Protein AF-A0A7C2C6Z5-F1 (afdb_monomer)

Structure (mmCIF, N/CA/C/O backbone):
data_AF-A0A7C2C6Z5-F1
#
_entry.id   AF-A0A7C2C6Z5-F1
#
loop_
_atom_site.group_PDB
_atom_site.id
_atom_site.type_symbol
_atom_site.label_atom_id
_atom_site.label_alt_id
_atom_site.label_comp_id
_atom_site.label_asym_id
_atom_site.label_entity_id
_atom_site.label_seq_id
_atom_site.pdbx_PDB_ins_code
_atom_site.Cartn_x
_atom_site.Cartn_y
_atom_site.Cartn_z
_atom_site.occupancy
_atom_site.B_iso_or_equiv
_atom_site.auth_seq_id
_atom_site.auth_comp_id
_atom_site.auth_asym_id
_atom_site.auth_atom_id
_atom_site.pdbx_PDB_model_num
ATOM 1 N N . MET A 1 1 ? -9.844 -7.447 14.912 1.00 85.25 1 MET A N 1
ATOM 2 C CA . MET A 1 1 ? -9.918 -6.431 13.833 1.00 85.25 1 MET A CA 1
ATOM 3 C C . MET A 1 1 ? -9.896 -7.213 12.541 1.00 85.25 1 MET A C 1
ATOM 5 O O . MET A 1 1 ? -9.275 -8.266 12.555 1.00 85.25 1 MET A O 1
ATOM 9 N N . VAL A 1 2 ? -10.523 -6.754 11.455 1.00 90.69 2 VAL A N 1
ATOM 10 C CA . VAL A 1 2 ? -10.367 -7.430 10.153 1.00 90.69 2 VAL A CA 1
ATOM 11 C C . VAL A 1 2 ? -9.815 -6.449 9.132 1.00 90.69 2 VAL A C 1
ATOM 13 O O . VAL A 1 2 ? -10.500 -5.500 8.747 1.00 90.69 2 VAL A O 1
ATOM 16 N N . GLN A 1 3 ? -8.582 -6.670 8.689 1.00 93.75 3 GLN A N 1
ATOM 17 C CA . GLN A 1 3 ? -7.956 -5.910 7.621 1.00 93.75 3 GLN A CA 1
ATOM 18 C C . GLN A 1 3 ? -8.195 -6.597 6.273 1.00 93.75 3 GLN A C 1
ATOM 20 O O . GLN A 1 3 ? -7.773 -7.729 6.038 1.00 93.75 3 GLN A O 1
ATOM 25 N N . VAL A 1 4 ? -8.860 -5.878 5.373 1.00 95.44 4 VAL A N 1
ATOM 26 C CA . VAL A 1 4 ? -9.194 -6.328 4.022 1.00 95.44 4 VAL A CA 1
ATOM 27 C C . VAL A 1 4 ? -8.390 -5.514 3.015 1.00 95.44 4 VAL A C 1
ATOM 29 O O . VAL A 1 4 ? -8.458 -4.286 3.012 1.00 95.44 4 VAL A O 1
ATOM 32 N N . GLU A 1 5 ? -7.657 -6.181 2.129 1.00 96.19 5 GLU A N 1
ATOM 33 C CA . GLU A 1 5 ? -6.905 -5.540 1.050 1.00 96.19 5 GLU A CA 1
ATOM 34 C C . GLU A 1 5 ? -7.574 -5.758 -0.300 1.00 96.19 5 GLU A C 1
ATOM 36 O O . GLU A 1 5 ? -7.897 -6.885 -0.673 1.00 96.19 5 GLU A O 1
ATOM 41 N N . LEU A 1 6 ? -7.730 -4.680 -1.067 1.00 95.56 6 LEU A N 1
ATOM 42 C CA . LEU A 1 6 ? -8.067 -4.766 -2.482 1.00 95.56 6 LEU A CA 1
ATOM 43 C C . LEU A 1 6 ? -6.782 -4.730 -3.306 1.00 95.56 6 LEU A C 1
ATOM 45 O O . LEU A 1 6 ? -6.026 -3.756 -3.255 1.00 95.56 6 LEU A O 1
ATOM 49 N N . ILE A 1 7 ? -6.559 -5.776 -4.097 1.00 93.44 7 ILE A N 1
ATOM 50 C CA . ILE A 1 7 ? -5.399 -5.912 -4.982 1.00 93.44 7 ILE A CA 1
ATOM 51 C C . ILE A 1 7 ? -5.841 -6.113 -6.428 1.00 93.44 7 ILE A C 1
ATOM 53 O O . ILE A 1 7 ? -6.969 -6.524 -6.699 1.00 93.44 7 ILE A O 1
ATOM 57 N N . GLY A 1 8 ? -4.956 -5.803 -7.373 1.00 89.19 8 GLY A N 1
ATOM 58 C CA . GLY A 1 8 ? -5.216 -6.005 -8.798 1.00 89.19 8 GLY A CA 1
ATOM 59 C C . GLY A 1 8 ? -4.706 -4.876 -9.693 1.00 89.19 8 GLY A C 1
ATOM 60 O O . GLY A 1 8 ? -4.142 -3.889 -9.201 1.00 89.19 8 GLY A O 1
ATOM 61 N N . PRO A 1 9 ? -4.907 -4.993 -11.016 1.00 85.81 9 PRO A N 1
ATOM 62 C CA . PRO A 1 9 ? -4.380 -4.048 -11.991 1.00 85.81 9 PRO A CA 1
ATOM 63 C C . PRO A 1 9 ? -4.963 -2.639 -11.838 1.00 85.81 9 PRO A C 1
ATOM 65 O O . PRO A 1 9 ? -6.047 -2.404 -11.278 1.00 85.81 9 PRO A O 1
ATOM 68 N N . THR A 1 10 ? -4.235 -1.661 -12.372 1.00 81.88 10 THR A N 1
ATOM 69 C CA . THR A 1 10 ? -4.755 -0.304 -12.556 1.00 81.88 10 THR A CA 1
ATOM 70 C C . THR A 1 10 ? -5.971 -0.350 -13.482 1.00 81.88 10 THR A C 1
ATOM 72 O O . THR A 1 10 ? -5.957 -1.025 -14.503 1.00 81.88 10 THR A O 1
ATOM 75 N N . GLY A 1 11 ? -7.055 0.340 -13.118 1.00 80.25 11 GLY A N 1
ATOM 76 C CA . GLY A 1 11 ? -8.306 0.308 -13.892 1.00 80.25 11 GLY A CA 1
ATOM 77 C C . GLY A 1 11 ? -9.223 -0.892 -13.605 1.00 80.25 11 GLY A C 1
ATOM 78 O O . GLY A 1 11 ? -10.354 -0.911 -14.094 1.00 80.25 11 GLY A O 1
ATOM 79 N N . GLY A 1 12 ? -8.811 -1.834 -12.744 1.00 84.38 12 GLY A N 1
ATOM 80 C CA . GLY A 1 12 ? -9.641 -2.982 -12.344 1.00 84.38 12 GLY A CA 1
ATOM 81 C C . GLY A 1 12 ? -10.933 -2.599 -11.609 1.00 84.38 12 GLY A C 1
ATOM 82 O O . GLY A 1 12 ? -11.921 -3.318 -11.674 1.00 84.38 12 GLY A O 1
ATOM 83 N N . GLY A 1 13 ? -10.977 -1.413 -10.993 1.00 87.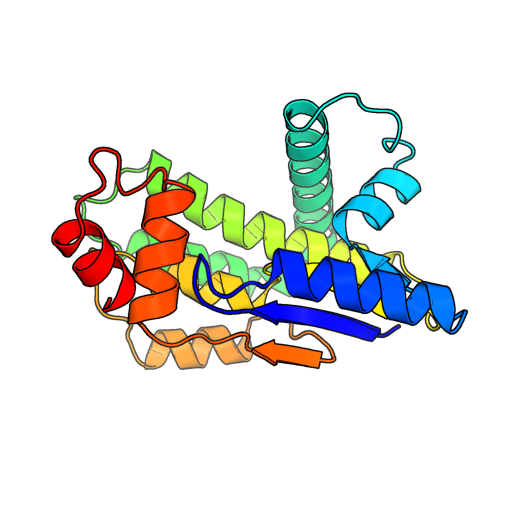62 13 GLY A N 1
ATOM 84 C CA . GLY A 1 13 ? -12.152 -0.916 -10.262 1.00 87.62 13 GLY A CA 1
ATOM 85 C C . GLY A 1 13 ? -12.047 -1.036 -8.741 1.00 87.62 13 GLY A C 1
ATOM 86 O O . GLY A 1 13 ? -13.053 -0.873 -8.061 1.00 87.62 13 GLY A O 1
ATOM 87 N N . LYS A 1 14 ? -10.840 -1.266 -8.204 1.00 91.81 14 LYS A N 1
ATOM 88 C CA . LYS A 1 14 ? -10.559 -1.392 -6.762 1.00 91.81 14 LYS A CA 1
ATOM 89 C C . LYS A 1 14 ? -11.161 -0.256 -5.935 1.00 91.81 14 LYS A C 1
ATOM 91 O O . LYS A 1 14 ? -12.002 -0.511 -5.085 1.00 91.81 14 LYS A O 1
ATOM 96 N N . SER A 1 15 ? -10.849 1.000 -6.259 1.00 89.88 15 SER A N 1
ATOM 97 C CA . SER A 1 15 ? -11.374 2.158 -5.520 1.00 89.88 15 SER A CA 1
ATOM 98 C C . SER A 1 15 ? -12.905 2.290 -5.620 1.00 89.88 15 SER A C 1
ATOM 100 O O . SER A 1 15 ? -13.557 2.744 -4.681 1.00 89.88 15 SER A O 1
ATOM 102 N N . THR A 1 16 ? -13.510 1.865 -6.738 1.00 91.38 16 THR A N 1
ATOM 103 C CA . THR A 1 16 ? -14.975 1.832 -6.893 1.00 91.38 16 THR A CA 1
ATOM 104 C C . THR A 1 16 ? -15.597 0.761 -6.005 1.00 91.38 16 THR A C 1
ATOM 106 O O . THR A 1 16 ? -16.553 1.055 -5.288 1.00 91.38 16 THR A O 1
ATOM 109 N N . LEU A 1 17 ? -15.035 -0.450 -6.015 1.00 93.50 17 LEU A N 1
ATOM 110 C CA . LEU A 1 17 ? -15.460 -1.541 -5.145 1.00 93.50 17 LEU A CA 1
ATOM 111 C C . LEU A 1 17 ? -15.281 -1.160 -3.672 1.00 93.50 17 LEU A C 1
ATOM 113 O O . LEU A 1 17 ? -16.169 -1.415 -2.866 1.00 93.50 17 LEU A O 1
ATOM 117 N N . ALA A 1 18 ? -14.185 -0.478 -3.331 1.00 94.25 18 ALA A N 1
ATOM 118 C CA . ALA A 1 18 ? -13.927 -0.031 -1.972 1.00 94.25 18 ALA A CA 1
ATOM 119 C C . ALA A 1 18 ? -15.043 0.857 -1.435 1.00 94.25 18 ALA A C 1
ATOM 121 O O . ALA A 1 18 ? -15.581 0.617 -0.353 1.00 94.25 18 ALA A O 1
ATOM 122 N N . ARG A 1 19 ? -15.439 1.849 -2.236 1.00 93.88 19 ARG A N 1
ATOM 123 C CA . ARG A 1 19 ? -16.549 2.738 -1.906 1.00 93.88 19 ARG A CA 1
ATOM 124 C C . ARG A 1 19 ? -17.856 1.962 -1.727 1.00 93.88 19 ARG A C 1
ATOM 126 O O . ARG A 1 19 ? -18.549 2.183 -0.741 1.00 93.88 19 ARG A O 1
ATOM 133 N N . GLN A 1 20 ? -18.163 1.030 -2.629 1.00 95.50 20 GLN A N 1
ATOM 134 C CA . GLN A 1 20 ? -19.383 0.216 -2.550 1.00 95.50 20 GLN A CA 1
ATOM 135 C C . GLN A 1 20 ? -19.416 -0.685 -1.309 1.00 95.50 20 GLN A C 1
ATOM 137 O O . GLN A 1 20 ? -20.460 -0.802 -0.671 1.00 95.50 20 GLN A O 1
ATOM 142 N N . ILE A 1 21 ? -18.283 -1.289 -0.933 1.00 95.50 21 ILE A N 1
ATOM 143 C CA . ILE A 1 21 ? -18.165 -2.085 0.297 1.00 95.50 21 ILE A CA 1
ATOM 144 C C . ILE A 1 21 ? -18.454 -1.204 1.516 1.00 95.50 21 ILE A C 1
ATOM 146 O O . ILE A 1 21 ? -19.289 -1.562 2.344 1.00 95.50 21 ILE A O 1
ATOM 150 N N . LEU A 1 22 ? -17.821 -0.031 1.609 1.00 95.50 22 LEU A N 1
ATOM 151 C CA . LEU A 1 22 ? -18.021 0.889 2.733 1.00 95.50 22 LEU A CA 1
ATOM 152 C C . LEU A 1 22 ? -19.466 1.409 2.809 1.00 95.50 22 LEU A C 1
ATOM 154 O O . LEU A 1 22 ? -20.038 1.477 3.898 1.00 95.50 22 LEU A O 1
ATOM 158 N N . GLU A 1 23 ? -20.085 1.724 1.668 1.00 95.81 23 GLU A N 1
ATOM 159 C CA . GLU A 1 23 ? -21.501 2.107 1.580 1.00 95.81 23 GLU A CA 1
ATOM 160 C C . GLU A 1 23 ? -22.426 0.977 2.061 1.00 95.81 23 GLU A C 1
ATOM 162 O O . GLU A 1 23 ? -23.326 1.215 2.871 1.00 95.81 23 GLU A O 1
ATOM 167 N N . ALA A 1 24 ? -22.175 -0.263 1.635 1.00 95.94 24 ALA A N 1
ATOM 168 C CA . ALA A 1 24 ? -22.948 -1.427 2.058 1.00 95.94 24 ALA A CA 1
ATOM 169 C C . ALA A 1 24 ? -22.780 -1.730 3.558 1.00 95.94 24 ALA A C 1
ATOM 171 O O . ALA A 1 24 ? -23.763 -2.036 4.239 1.00 95.94 24 ALA A O 1
ATOM 172 N N . CYS A 1 25 ? -21.562 -1.612 4.097 1.00 95.25 25 CYS A N 1
ATOM 173 C CA . CYS A 1 25 ? -21.302 -1.729 5.533 1.00 95.25 25 CYS A CA 1
ATOM 174 C C . CYS A 1 25 ? -22.071 -0.663 6.320 1.00 95.25 25 CYS A C 1
ATOM 176 O O . CYS A 1 25 ? -22.740 -0.990 7.300 1.00 95.25 25 CYS A O 1
ATOM 178 N N . ARG A 1 26 ? -22.062 0.592 5.848 1.00 94.88 26 ARG A N 1
ATOM 179 C CA . ARG A 1 26 ? -22.814 1.693 6.464 1.00 94.88 26 ARG A CA 1
ATOM 180 C C . ARG A 1 26 ? -24.317 1.416 6.484 1.00 94.88 26 ARG A C 1
ATOM 182 O O . ARG A 1 26 ? -24.947 1.609 7.521 1.00 94.88 26 ARG A O 1
ATOM 189 N N . ALA A 1 27 ? -24.875 0.921 5.378 1.00 96.19 27 ALA A N 1
ATOM 190 C CA . ALA A 1 27 ? -26.290 0.558 5.286 1.00 96.19 27 ALA A CA 1
ATOM 191 C C . ALA A 1 27 ? -26.677 -0.558 6.274 1.00 96.19 27 ALA A C 1
ATOM 193 O O . ALA A 1 27 ? -27.768 -0.535 6.839 1.00 96.19 27 ALA A O 1
ATOM 194 N N . ARG A 1 28 ? -25.765 -1.504 6.532 1.00 95.69 28 ARG A N 1
ATOM 195 C CA . ARG A 1 28 ? -25.962 -2.621 7.472 1.00 95.69 28 ARG A CA 1
ATOM 196 C C . ARG A 1 28 ? -25.483 -2.339 8.899 1.00 95.69 28 ARG A C 1
ATOM 198 O O . ARG A 1 28 ? -25.517 -3.243 9.725 1.00 95.69 28 ARG A O 1
ATOM 205 N N . ARG A 1 29 ? -25.044 -1.110 9.200 1.00 93.94 29 ARG A N 1
ATOM 206 C CA . ARG A 1 29 ? -24.457 -0.716 10.498 1.00 93.94 29 ARG A CA 1
ATOM 207 C C . ARG A 1 29 ? -23.268 -1.591 10.926 1.00 93.94 29 ARG A C 1
ATOM 209 O O . ARG A 1 29 ? -23.029 -1.771 12.115 1.00 93.94 29 ARG A O 1
ATOM 216 N N . ILE A 1 30 ? -22.510 -2.105 9.960 1.00 93.38 30 ILE A N 1
ATOM 217 C CA . ILE A 1 30 ? -21.251 -2.812 10.206 1.00 93.38 30 ILE A CA 1
ATOM 218 C C . ILE A 1 30 ? -20.147 -1.754 10.350 1.00 93.38 30 ILE A C 1
ATOM 220 O O . ILE A 1 30 ? -19.976 -0.953 9.423 1.00 93.38 30 ILE A O 1
ATOM 224 N N . PRO A 1 31 ? -19.395 -1.715 11.467 1.00 93.06 31 PRO A N 1
ATOM 225 C CA . PRO A 1 31 ? -18.278 -0.790 11.626 1.00 93.06 31 PRO A CA 1
ATOM 226 C C . PRO A 1 31 ? -17.204 -1.056 10.566 1.00 93.06 31 PRO A C 1
ATOM 228 O O . PRO A 1 31 ? -16.514 -2.075 10.599 1.00 93.06 31 PRO A O 1
ATOM 231 N N . ALA A 1 32 ? -17.051 -0.126 9.624 1.00 94.50 32 ALA A N 1
ATOM 232 C CA . ALA A 1 32 ? -16.039 -0.205 8.581 1.00 94.50 32 ALA A CA 1
ATOM 233 C C . ALA A 1 32 ? -15.447 1.172 8.266 1.00 94.50 32 ALA A C 1
ATOM 235 O O . ALA A 1 32 ? -16.147 2.185 8.327 1.00 94.50 32 ALA A O 1
ATOM 236 N N . ALA A 1 33 ? -14.163 1.210 7.912 1.00 94.12 33 ALA A N 1
ATOM 237 C CA . ALA A 1 33 ? -13.485 2.433 7.493 1.00 94.12 33 ALA A CA 1
ATOM 238 C C . ALA A 1 33 ? -12.402 2.154 6.444 1.00 94.12 33 ALA A C 1
ATOM 240 O O . ALA A 1 33 ? -11.756 1.107 6.465 1.00 94.12 33 ALA A O 1
ATOM 241 N N . ALA A 1 34 ? -12.163 3.123 5.559 1.00 94.69 34 ALA A N 1
ATOM 242 C CA . ALA A 1 34 ? -10.952 3.141 4.746 1.00 94.69 34 ALA A CA 1
ATOM 243 C C . ALA A 1 34 ? -9.733 3.424 5.638 1.00 94.69 34 ALA A C 1
ATOM 245 O O . ALA A 1 34 ? -9.790 4.311 6.496 1.00 94.69 34 ALA A O 1
ATOM 246 N N . ALA A 1 35 ? -8.627 2.712 5.422 1.00 93.69 35 ALA A N 1
ATOM 247 C CA . ALA A 1 35 ? -7.414 2.857 6.228 1.00 93.69 35 ALA A CA 1
ATOM 248 C C . ALA A 1 35 ? -6.883 4.299 6.247 1.00 93.69 35 ALA A C 1
ATOM 250 O O . ALA A 1 35 ? -6.615 4.842 7.316 1.00 93.69 35 ALA A O 1
ATOM 251 N N . ASP A 1 36 ? -6.809 4.948 5.086 1.00 92.00 36 ASP A N 1
ATOM 252 C CA . ASP A 1 36 ? -6.309 6.319 4.955 1.00 92.00 36 ASP A CA 1
ATOM 253 C C . ASP A 1 36 ? -7.131 7.318 5.785 1.00 92.00 36 ASP A C 1
ATOM 255 O O . ASP A 1 36 ? -6.589 8.127 6.543 1.00 92.00 36 ASP A O 1
ATOM 259 N N . GLU A 1 37 ? -8.459 7.243 5.688 1.00 91.31 37 GLU A N 1
ATOM 260 C CA . GLU A 1 37 ? -9.354 8.118 6.448 1.00 91.31 37 GLU A CA 1
ATOM 261 C C . GLU A 1 37 ? -9.282 7.838 7.948 1.00 91.31 37 GLU A C 1
ATOM 263 O O . GLU A 1 37 ? -9.262 8.770 8.755 1.00 91.31 37 GLU A O 1
ATOM 268 N N . LEU A 1 38 ? -9.204 6.560 8.322 1.00 92.25 38 LEU A N 1
ATOM 269 C CA . LEU A 1 38 ? -9.083 6.125 9.705 1.00 92.25 38 LEU A CA 1
ATOM 270 C C . LEU A 1 38 ? -7.792 6.642 10.349 1.00 92.25 38 LEU A C 1
ATOM 272 O O . LEU A 1 38 ? -7.830 7.166 11.466 1.00 92.25 38 LEU A O 1
ATOM 276 N N . LEU A 1 39 ? -6.661 6.523 9.650 1.00 92.56 39 LEU A N 1
ATOM 277 C CA . LEU A 1 39 ? -5.361 6.983 10.130 1.00 92.56 39 LEU A CA 1
ATOM 278 C C . LEU A 1 39 ? -5.312 8.507 10.250 1.00 92.56 39 LEU A C 1
ATOM 280 O O . LEU A 1 39 ? -4.890 9.013 11.292 1.00 92.56 39 LEU A O 1
ATOM 284 N N . LEU A 1 40 ? -5.812 9.240 9.249 1.00 92.38 40 LEU A N 1
ATOM 285 C CA . LEU A 1 40 ? -5.925 10.699 9.327 1.00 92.38 40 LEU A CA 1
ATOM 286 C C . LEU A 1 40 ? -6.824 11.130 10.489 1.00 92.38 40 LEU A C 1
ATOM 288 O O . LEU A 1 40 ? -6.472 12.051 11.222 1.00 92.38 40 LEU A O 1
ATOM 292 N N . ARG A 1 41 ? -7.952 10.445 10.712 1.00 91.25 41 ARG A N 1
ATOM 293 C CA . ARG A 1 41 ? -8.861 10.746 11.827 1.00 91.25 41 ARG A CA 1
ATOM 294 C C . ARG A 1 41 ? -8.212 10.501 13.179 1.00 91.25 41 ARG A C 1
ATOM 296 O O . ARG A 1 41 ? -8.309 11.353 14.058 1.00 91.25 41 ARG A O 1
ATOM 303 N N . LYS A 1 42 ? -7.514 9.376 13.345 1.00 89.81 42 LYS A N 1
ATOM 304 C CA . LYS A 1 42 ? -6.770 9.074 14.579 1.00 89.81 42 LYS A CA 1
ATOM 305 C C . LYS A 1 42 ? -5.628 10.055 14.830 1.00 89.81 42 LYS A C 1
ATOM 307 O O . LYS A 1 42 ? -5.335 10.341 15.983 1.00 89.81 42 LYS A O 1
ATOM 312 N N . ALA A 1 43 ? -5.014 10.585 13.775 1.00 89.94 43 ALA A N 1
ATOM 313 C CA . ALA A 1 43 ? -4.002 11.631 13.870 1.00 89.94 43 ALA A CA 1
ATOM 314 C C . ALA A 1 43 ? -4.587 13.048 14.032 1.00 89.94 43 ALA A C 1
ATOM 316 O O . ALA A 1 43 ? -3.820 13.999 14.096 1.00 89.94 43 ALA A O 1
ATOM 317 N N . GLN A 1 44 ? -5.918 13.204 14.085 1.00 91.88 44 GLN A N 1
ATOM 318 C CA . GLN A 1 44 ? -6.606 14.504 14.111 1.00 91.88 44 GLN A CA 1
ATOM 319 C C . GLN A 1 44 ? -6.296 15.392 12.885 1.00 91.88 44 GLN A C 1
ATOM 321 O O . GLN A 1 44 ? -6.334 16.616 12.958 1.00 91.88 44 GLN A O 1
ATOM 326 N N . LEU A 1 45 ? -6.029 14.772 11.731 1.00 91.31 45 LEU A N 1
ATOM 327 C CA . LEU A 1 45 ? -5.667 15.423 10.462 1.00 91.31 45 LEU A CA 1
ATOM 328 C C . LEU A 1 45 ? -6.771 15.346 9.394 1.00 91.31 45 LEU A C 1
ATOM 330 O O . LEU A 1 45 ? -6.550 15.697 8.236 1.00 91.31 45 LEU A O 1
ATOM 334 N N . SER A 1 46 ? -7.982 14.901 9.745 1.00 87.75 46 SER A N 1
ATOM 335 C CA . SER A 1 46 ? -9.105 14.806 8.794 1.00 87.75 46 SER A CA 1
ATOM 336 C C . SER A 1 46 ? -9.550 16.151 8.205 1.00 87.75 46 SER A C 1
ATOM 338 O O . SER A 1 46 ? -10.223 16.156 7.176 1.00 87.75 46 SER A O 1
ATOM 340 N N . TRP A 1 47 ? -9.183 17.267 8.841 1.00 88.81 47 TRP A N 1
ATOM 341 C CA . TRP A 1 47 ? -9.520 18.629 8.419 1.00 88.81 47 TRP A CA 1
ATOM 342 C C . TRP A 1 47 ? -8.679 19.136 7.239 1.00 88.81 47 TRP A C 1
ATOM 344 O O . TRP A 1 47 ? -9.024 20.159 6.653 1.00 88.81 47 TRP A O 1
ATOM 354 N N . LEU A 1 48 ? -7.589 18.445 6.880 1.00 87.88 48 LEU A N 1
ATOM 355 C CA . LEU A 1 48 ? -6.688 18.895 5.820 1.0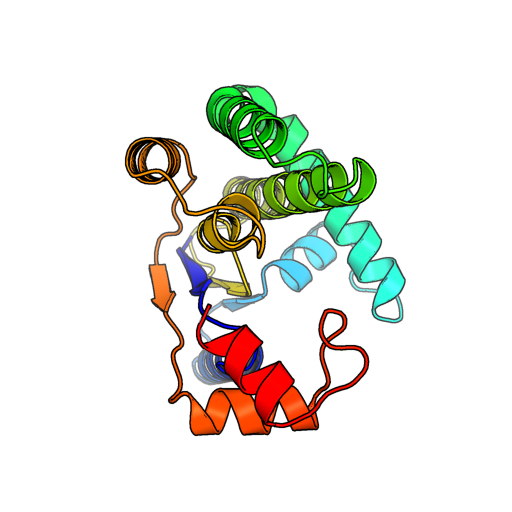0 87.88 48 LEU A CA 1
ATOM 356 C C . LEU A 1 48 ? -7.425 19.017 4.469 1.00 87.88 48 LEU A C 1
ATOM 358 O O . LEU A 1 48 ? -8.000 18.024 3.993 1.00 87.88 48 LEU A O 1
ATOM 362 N N . PRO A 1 49 ? -7.391 20.205 3.831 1.00 84.12 49 PRO A N 1
ATOM 363 C CA . PRO A 1 49 ? -8.090 20.448 2.578 1.00 84.12 49 PRO A CA 1
ATOM 364 C C . PRO A 1 49 ? -7.308 19.886 1.386 1.00 84.12 49 PRO A C 1
ATOM 366 O O . PRO A 1 49 ? -6.104 20.086 1.252 1.00 84.12 49 PRO A O 1
ATOM 369 N N . GLY A 1 50 ? -8.012 19.223 0.471 1.00 86.31 50 GLY A N 1
ATOM 370 C CA . GLY A 1 50 ? -7.435 18.742 -0.783 1.00 86.31 50 GLY A CA 1
ATOM 371 C C . GLY A 1 50 ? -6.587 17.471 -0.662 1.00 86.31 50 GLY A C 1
ATOM 372 O O . GLY A 1 50 ? -6.340 16.929 0.414 1.00 86.31 50 GLY A O 1
ATOM 373 N N . TRP A 1 51 ? -6.168 16.951 -1.815 1.00 84.62 51 TRP A N 1
ATOM 374 C CA . TRP A 1 51 ? -5.531 15.634 -1.914 1.00 84.62 51 TRP A CA 1
ATOM 375 C C . TRP A 1 51 ? -4.039 15.647 -1.537 1.00 84.62 51 TRP A C 1
ATOM 377 O O . TRP A 1 51 ? -3.536 14.683 -0.958 1.00 84.62 51 TRP A O 1
ATOM 387 N N . PHE A 1 52 ? -3.329 16.739 -1.840 1.00 88.75 52 PHE A N 1
ATOM 388 C CA . PHE A 1 52 ? -1.879 16.844 -1.665 1.00 88.75 52 PHE A CA 1
ATOM 389 C C . PHE A 1 52 ? -1.428 16.794 -0.192 1.00 88.75 52 PHE A C 1
ATOM 391 O O . PHE A 1 52 ? -0.653 15.895 0.145 1.00 88.75 52 PHE A O 1
ATOM 398 N N . PRO A 1 53 ? -1.927 17.653 0.725 1.00 89.25 53 PRO A N 1
ATOM 399 C CA . PRO A 1 53 ? -1.503 17.601 2.126 1.00 89.25 53 PRO A CA 1
ATOM 400 C C . PRO A 1 53 ? -1.912 16.290 2.802 1.00 89.25 53 PRO A C 1
ATOM 402 O O . PRO A 1 53 ? -1.128 15.729 3.559 1.00 89.25 53 PRO A O 1
ATOM 405 N N . ARG A 1 54 ? -3.085 15.735 2.464 1.00 91.19 54 ARG A N 1
ATOM 406 C CA . ARG A 1 54 ? -3.521 14.420 2.963 1.00 91.19 54 ARG A CA 1
ATOM 407 C C . ARG A 1 54 ? -2.549 13.313 2.558 1.00 91.19 54 ARG A C 1
ATOM 409 O O . ARG A 1 54 ? -2.218 12.469 3.383 1.00 91.19 54 ARG A O 1
ATOM 416 N N . THR A 1 55 ? -2.059 13.345 1.318 1.00 89.75 55 THR A N 1
ATOM 417 C CA . THR A 1 55 ? -1.078 12.371 0.817 1.00 89.75 55 THR A CA 1
ATOM 418 C C . THR A 1 55 ? 0.233 12.457 1.594 1.00 89.75 55 THR A C 1
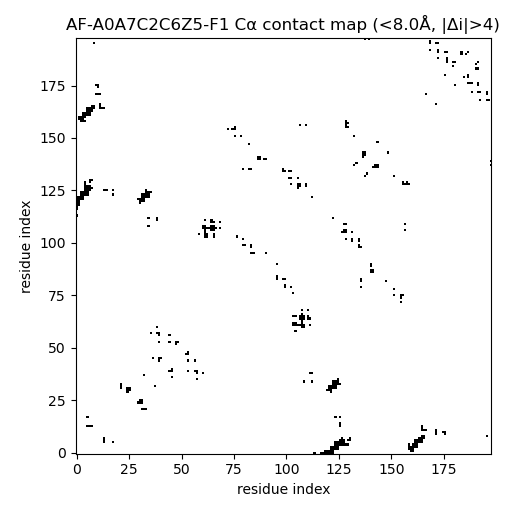ATOM 420 O O . THR A 1 55 ? 0.706 11.434 2.080 1.00 89.75 55 THR A O 1
ATOM 423 N N . ILE A 1 56 ? 0.774 13.666 1.778 1.00 91.88 56 ILE A N 1
ATOM 424 C CA . ILE A 1 56 ? 2.016 13.879 2.539 1.00 91.88 56 ILE A CA 1
ATOM 425 C C . ILE A 1 56 ? 1.853 13.426 3.991 1.00 91.88 56 ILE A C 1
ATOM 427 O O . ILE A 1 56 ? 2.718 12.733 4.522 1.00 91.88 56 ILE A O 1
ATOM 431 N N . SER A 1 57 ? 0.740 13.776 4.638 1.00 93.19 57 SER A N 1
ATOM 432 C CA . SER A 1 57 ? 0.469 13.350 6.012 1.00 93.19 57 SER A CA 1
ATOM 433 C C . SER A 1 57 ? 0.384 11.833 6.134 1.00 93.19 57 SER A C 1
ATOM 435 O O . SER A 1 57 ? 0.946 11.270 7.069 1.00 93.19 57 SER A O 1
ATOM 437 N N . LEU A 1 58 ? -0.268 11.158 5.186 1.00 92.62 58 LEU A N 1
ATOM 438 C CA . LEU A 1 58 ? -0.311 9.697 5.152 1.00 92.62 58 LEU A CA 1
ATOM 439 C C . LEU A 1 58 ? 1.072 9.086 4.944 1.00 92.62 58 LEU A C 1
ATOM 441 O O . LEU A 1 58 ? 1.386 8.092 5.588 1.00 92.62 58 LEU A O 1
ATOM 445 N N . ASP A 1 59 ? 1.908 9.675 4.090 1.00 93.50 59 ASP A N 1
ATOM 446 C CA . ASP A 1 59 ? 3.279 9.201 3.894 1.00 93.50 59 ASP A CA 1
ATOM 447 C C . ASP A 1 59 ? 4.113 9.344 5.167 1.00 93.50 59 ASP A C 1
ATOM 449 O O . ASP A 1 59 ? 4.836 8.419 5.532 1.00 93.50 59 ASP A O 1
ATOM 453 N N . LEU A 1 60 ? 3.985 10.476 5.865 1.00 95.12 60 LEU A N 1
ATOM 454 C CA . LEU A 1 60 ? 4.672 10.712 7.130 1.00 95.12 60 LEU A CA 1
ATOM 455 C C . LEU A 1 60 ? 4.192 9.736 8.208 1.00 95.12 60 LEU A C 1
ATOM 457 O O . LEU A 1 60 ? 5.010 9.125 8.890 1.00 95.12 60 LEU A O 1
ATOM 461 N N . LEU A 1 61 ? 2.876 9.544 8.339 1.00 94.56 61 LEU A N 1
ATOM 462 C CA . LEU A 1 61 ? 2.306 8.560 9.258 1.00 94.56 61 LEU A CA 1
ATOM 463 C C . LEU A 1 61 ? 2.822 7.157 8.929 1.00 94.56 61 LEU A C 1
ATOM 465 O O . LEU A 1 61 ? 3.314 6.465 9.816 1.00 94.56 61 LEU A O 1
ATOM 469 N N . ALA A 1 62 ? 2.777 6.755 7.661 1.00 94.56 62 ALA A N 1
ATOM 470 C CA . ALA A 1 62 ? 3.279 5.461 7.231 1.00 94.56 62 ALA A CA 1
ATOM 471 C C . ALA A 1 62 ? 4.775 5.298 7.538 1.00 94.56 62 ALA A C 1
ATOM 473 O O . ALA A 1 62 ? 5.190 4.256 8.037 1.00 94.56 62 ALA A O 1
ATOM 474 N N . PHE A 1 63 ? 5.582 6.337 7.327 1.00 95.06 63 PHE A N 1
ATOM 475 C CA . PHE A 1 63 ? 6.993 6.323 7.695 1.00 95.06 63 PHE A CA 1
ATOM 476 C C . PHE A 1 63 ? 7.194 6.131 9.207 1.00 95.06 63 PHE A C 1
ATOM 478 O O . PHE A 1 63 ? 7.988 5.286 9.614 1.00 95.06 63 PHE A O 1
ATOM 485 N N . LEU A 1 64 ? 6.420 6.823 10.050 1.00 93.94 64 LEU A N 1
ATOM 486 C CA . LEU A 1 64 ? 6.441 6.609 11.503 1.00 93.94 64 LEU A CA 1
ATOM 487 C C . LEU A 1 64 ? 6.013 5.182 11.884 1.00 93.94 64 LEU A C 1
ATOM 489 O O . LEU A 1 64 ? 6.612 4.581 12.774 1.00 93.94 64 LEU A O 1
ATOM 493 N N . GLY A 1 65 ? 5.012 4.623 11.198 1.00 93.62 65 GLY A N 1
ATOM 494 C CA . GLY A 1 65 ? 4.594 3.226 11.351 1.00 93.62 65 GLY A CA 1
ATOM 495 C C . GLY A 1 65 ? 5.707 2.237 11.009 1.00 93.62 65 GLY A C 1
ATOM 496 O O . GLY A 1 65 ? 5.969 1.306 11.769 1.00 93.62 65 GLY A O 1
ATOM 497 N N . CYS A 1 66 ? 6.408 2.484 9.903 1.00 93.56 66 CYS A N 1
ATOM 498 C CA . CYS A 1 66 ? 7.578 1.720 9.486 1.00 93.56 66 CYS A CA 1
ATOM 499 C C . CYS A 1 66 ? 8.687 1.764 10.545 1.00 93.56 66 CYS A C 1
ATOM 501 O O . CYS A 1 66 ? 9.185 0.707 10.930 1.00 93.56 66 CYS A O 1
ATOM 503 N N . LEU A 1 67 ? 9.030 2.953 11.057 1.00 94.00 67 LEU A N 1
ATOM 504 C CA . LEU A 1 67 ? 10.045 3.117 12.103 1.00 94.00 67 LEU A CA 1
ATOM 505 C C . LEU A 1 67 ? 9.657 2.391 13.396 1.00 94.00 67 LEU A C 1
ATOM 507 O O . LEU A 1 67 ? 10.468 1.661 13.965 1.00 94.00 67 LEU A O 1
ATOM 511 N N . ALA A 1 68 ? 8.405 2.536 13.835 1.00 93.06 68 ALA A N 1
ATOM 512 C CA . ALA A 1 68 ? 7.900 1.869 15.033 1.00 93.06 68 ALA A CA 1
ATOM 513 C C . ALA A 1 68 ? 7.947 0.336 14.913 1.00 93.06 68 ALA A C 1
ATOM 515 O O . ALA A 1 68 ? 8.204 -0.361 15.893 1.00 93.06 68 ALA A O 1
ATOM 516 N N . ALA A 1 69 ? 7.738 -0.194 13.706 1.00 94.25 69 ALA A N 1
ATOM 517 C CA . ALA A 1 69 ? 7.775 -1.621 13.409 1.00 94.25 69 ALA A CA 1
ATOM 518 C C . ALA A 1 69 ? 9.086 -2.079 12.742 1.00 94.25 69 ALA A C 1
ATOM 520 O O . ALA A 1 69 ? 9.127 -3.174 12.172 1.00 94.25 69 ALA A O 1
ATOM 521 N N . TRP A 1 70 ? 10.157 -1.276 12.809 1.00 93.69 70 TRP A N 1
ATOM 522 C CA . TRP A 1 70 ? 11.376 -1.507 12.028 1.00 93.69 70 TRP A CA 1
ATOM 523 C C . TRP A 1 70 ? 12.000 -2.868 12.310 1.00 93.69 70 TRP A C 1
ATOM 525 O O . TRP A 1 70 ? 12.250 -3.645 11.396 1.00 93.69 70 TRP A O 1
ATOM 535 N N . ARG A 1 71 ? 12.186 -3.198 13.594 1.00 92.94 71 ARG A N 1
ATOM 536 C CA . ARG A 1 71 ? 12.807 -4.466 14.010 1.00 92.94 71 ARG A CA 1
ATOM 537 C C . ARG A 1 71 ? 12.035 -5.700 13.548 1.00 92.94 71 ARG A C 1
ATOM 539 O O . ARG A 1 71 ? 12.644 -6.740 13.346 1.00 92.94 71 ARG A O 1
ATOM 546 N N . ARG A 1 72 ? 10.714 -5.587 13.387 1.00 93.62 72 ARG A N 1
ATOM 547 C CA . ARG A 1 72 ? 9.844 -6.695 12.977 1.00 93.62 72 ARG A CA 1
ATOM 548 C C . ARG A 1 72 ? 9.859 -6.924 11.468 1.00 93.62 72 ARG A C 1
ATOM 550 O O . ARG A 1 72 ? 9.723 -8.060 11.037 1.00 93.62 72 ARG A O 1
ATOM 557 N N . ASN A 1 73 ? 10.027 -5.860 10.685 1.00 96.06 73 ASN A N 1
ATOM 558 C CA . ASN A 1 73 ? 9.972 -5.912 9.222 1.00 96.06 73 ASN A CA 1
ATOM 559 C C . ASN A 1 73 ? 11.343 -5.680 8.561 1.00 96.06 73 ASN A C 1
ATOM 561 O O . ASN A 1 73 ? 11.422 -5.551 7.342 1.00 96.06 73 ASN A O 1
ATOM 565 N N . SER A 1 74 ? 12.432 -5.641 9.334 1.00 95.44 74 SER A N 1
ATOM 566 C CA . SER A 1 74 ? 13.783 -5.342 8.839 1.00 95.44 74 SER A CA 1
ATOM 567 C C . SER A 1 74 ? 14.225 -6.291 7.725 1.00 95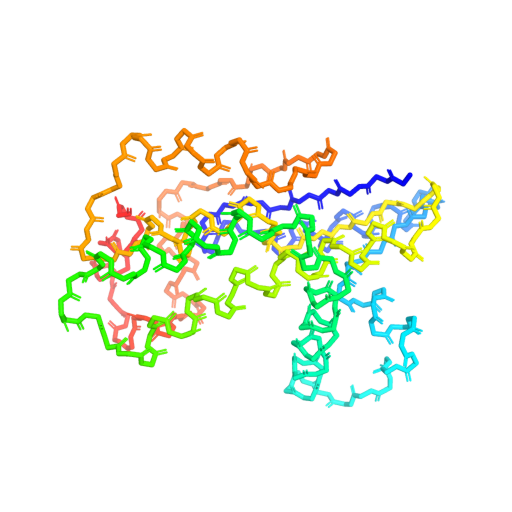.44 74 SER A C 1
ATOM 569 O O . SER A 1 74 ? 14.794 -5.843 6.733 1.00 95.44 74 SER A O 1
ATOM 571 N N . SER A 1 75 ? 13.904 -7.583 7.837 1.00 97.19 75 SER A N 1
ATOM 572 C CA . SER A 1 75 ? 14.190 -8.573 6.795 1.00 97.19 75 SER A CA 1
ATOM 573 C C . SER A 1 75 ? 13.472 -8.263 5.480 1.00 97.19 75 SER A C 1
ATOM 575 O O . SER A 1 75 ? 14.067 -8.422 4.418 1.00 97.19 75 SER A O 1
ATOM 577 N N . LEU A 1 76 ? 12.222 -7.786 5.533 1.00 96.62 76 LEU A N 1
ATOM 578 C CA . LEU A 1 76 ? 11.471 -7.367 4.346 1.00 96.62 76 LEU A CA 1
ATOM 579 C C . LEU A 1 76 ? 12.082 -6.113 3.716 1.00 96.62 76 LEU A C 1
ATOM 581 O O . LEU A 1 76 ? 12.186 -6.033 2.496 1.00 96.62 76 LEU A O 1
ATOM 585 N N . TYR A 1 77 ? 12.497 -5.145 4.533 1.00 95.44 77 TYR A N 1
ATOM 586 C CA . TYR A 1 77 ? 13.118 -3.912 4.051 1.00 95.44 77 TYR A CA 1
ATOM 587 C C . TYR A 1 77 ? 14.464 -4.175 3.381 1.00 95.44 77 TYR A C 1
ATOM 589 O O . TYR A 1 77 ? 14.682 -3.718 2.263 1.00 95.44 77 TYR A O 1
ATOM 597 N N . TYR A 1 78 ? 15.313 -4.994 4.001 1.00 96.06 78 TYR A N 1
ATOM 598 C CA . TYR A 1 78 ? 16.576 -5.423 3.405 1.00 96.06 78 TYR A CA 1
ATOM 599 C C . TYR A 1 78 ? 16.357 -6.220 2.112 1.00 96.06 78 TYR A C 1
ATOM 601 O O . TYR A 1 78 ? 17.046 -6.014 1.116 1.00 96.06 78 TYR A O 1
ATOM 609 N N . PHE A 1 79 ? 15.356 -7.105 2.095 1.00 95.75 79 PHE A N 1
ATOM 610 C CA . PHE A 1 79 ? 14.973 -7.822 0.883 1.00 95.75 79 PHE A CA 1
ATOM 611 C C . PHE A 1 79 ? 14.539 -6.864 -0.237 1.00 95.75 79 PHE A C 1
ATOM 613 O O . PHE A 1 79 ? 15.008 -6.995 -1.365 1.00 95.75 79 PHE A O 1
ATOM 620 N N . ALA A 1 80 ? 13.686 -5.884 0.068 1.00 94.69 80 ALA A N 1
ATOM 621 C CA . ALA A 1 80 ? 13.242 -4.884 -0.897 1.00 94.69 80 ALA A CA 1
ATOM 622 C C . ALA A 1 80 ? 14.412 -4.039 -1.424 1.00 94.69 80 ALA A C 1
ATOM 624 O O . ALA A 1 80 ? 14.507 -3.828 -2.628 1.00 94.69 80 ALA A O 1
ATOM 625 N N . GLU A 1 81 ? 15.325 -3.601 -0.553 1.00 94.44 81 GLU A N 1
ATOM 626 C CA . GLU A 1 81 ? 16.541 -2.883 -0.948 1.00 94.44 81 GLU A CA 1
ATOM 627 C C . GLU A 1 81 ? 17.404 -3.720 -1.898 1.00 94.44 81 GLU A C 1
ATOM 629 O O . GLU A 1 81 ? 17.808 -3.225 -2.949 1.00 94.44 81 GLU A O 1
ATOM 634 N N . ARG A 1 82 ? 17.623 -5.003 -1.587 1.00 93.38 82 ARG A N 1
ATOM 635 C CA . ARG A 1 82 ? 18.387 -5.913 -2.447 1.00 93.38 82 ARG A CA 1
ATOM 636 C C . ARG A 1 82 ? 17.739 -6.085 -3.820 1.00 93.38 82 ARG A C 1
ATOM 638 O O . ARG A 1 82 ? 18.420 -5.918 -4.827 1.00 93.38 82 ARG A O 1
ATOM 645 N N . VAL A 1 83 ? 16.438 -6.386 -3.870 1.00 91.62 83 VAL A N 1
ATOM 646 C CA . VAL A 1 83 ? 15.703 -6.544 -5.140 1.00 91.62 83 VAL A CA 1
ATOM 647 C C . VAL A 1 83 ? 15.805 -5.269 -5.976 1.00 91.62 83 VAL A C 1
ATOM 649 O O . VAL A 1 83 ? 16.101 -5.329 -7.167 1.00 91.62 83 VAL A O 1
ATOM 652 N N . LEU A 1 84 ? 15.620 -4.104 -5.350 1.00 91.00 84 LEU A N 1
ATOM 653 C CA . LEU A 1 84 ? 15.712 -2.819 -6.035 1.00 91.00 84 LEU A CA 1
ATOM 654 C C . LEU A 1 84 ? 17.148 -2.442 -6.413 1.00 91.00 84 LEU A C 1
ATOM 656 O O . LEU A 1 84 ? 17.324 -1.688 -7.364 1.00 91.00 84 LEU A O 1
ATOM 660 N N . GLY A 1 85 ? 18.164 -2.938 -5.705 1.00 88.94 85 GLY A N 1
ATOM 661 C CA . GLY A 1 85 ? 19.581 -2.770 -6.031 1.00 88.94 85 GLY A CA 1
ATOM 662 C C . GLY A 1 85 ? 20.007 -3.585 -7.253 1.00 88.94 85 GLY A C 1
ATOM 663 O O . GLY A 1 85 ? 20.759 -3.084 -8.084 1.00 88.94 85 GLY A O 1
ATOM 664 N N . GLU A 1 86 ? 19.446 -4.784 -7.423 1.00 88.62 86 GLU A N 1
ATOM 665 C CA . GLU A 1 86 ? 19.688 -5.662 -8.579 1.00 88.62 86 GLU A CA 1
ATOM 666 C C . GLU A 1 86 ? 18.973 -5.200 -9.867 1.00 88.62 86 GLU A C 1
ATOM 668 O O . GLU A 1 86 ? 19.149 -5.812 -10.920 1.00 88.62 86 GLU A O 1
ATOM 673 N N . LEU A 1 87 ? 18.184 -4.116 -9.819 1.00 85.56 87 LEU A N 1
ATOM 674 C CA . LEU A 1 87 ? 17.539 -3.579 -11.018 1.00 85.56 87 LEU A CA 1
ATOM 675 C C . LEU A 1 87 ? 18.563 -3.066 -12.051 1.00 85.56 87 LEU A C 1
ATOM 677 O O . LEU A 1 87 ? 19.621 -2.552 -11.664 1.00 85.56 87 LEU A O 1
ATOM 681 N N . PRO A 1 88 ? 18.223 -3.109 -13.352 1.00 84.12 88 PRO A N 1
ATOM 682 C CA . PRO A 1 88 ? 19.072 -2.595 -14.425 1.00 84.12 88 PRO A CA 1
ATOM 683 C C . PRO A 1 88 ? 19.396 -1.092 -14.287 1.00 84.12 88 PRO A C 1
ATOM 685 O O . PRO A 1 88 ? 18.593 -0.337 -13.719 1.00 84.12 88 PRO A O 1
ATOM 688 N N . PRO A 1 89 ? 20.562 -0.626 -14.774 1.00 83.44 89 PRO A N 1
ATOM 689 C CA . PRO A 1 89 ? 21.014 0.764 -14.628 1.00 83.44 89 PRO A CA 1
ATOM 690 C C . PRO A 1 89 ? 20.088 1.800 -15.289 1.00 83.44 89 PRO A C 1
ATOM 692 O O . PRO A 1 89 ? 20.122 2.970 -14.914 1.00 83.44 89 PRO A O 1
ATOM 695 N N . GLU A 1 90 ? 19.222 1.383 -16.214 1.00 85.06 90 GLU A N 1
ATOM 696 C CA . GLU A 1 90 ? 18.183 2.210 -16.838 1.00 85.06 90 GLU A CA 1
ATOM 697 C C . GLU A 1 90 ? 17.156 2.717 -15.813 1.00 85.06 90 GLU A C 1
ATOM 699 O O . GLU A 1 90 ? 16.543 3.769 -16.007 1.00 85.06 90 GLU A O 1
ATOM 704 N N . VAL A 1 91 ? 16.978 1.998 -14.698 1.00 84.00 91 VAL A N 1
ATOM 705 C CA . VAL A 1 91 ? 16.126 2.437 -13.591 1.00 84.00 91 VAL A CA 1
ATOM 706 C C . VAL A 1 91 ? 16.887 3.443 -12.731 1.00 84.00 91 VAL A C 1
ATOM 708 O O . VAL A 1 91 ? 17.780 3.085 -11.953 1.00 84.00 91 VAL A O 1
ATOM 711 N N . SER A 1 92 ? 16.484 4.710 -12.838 1.00 88.12 92 SER A N 1
ATOM 712 C CA . SER A 1 92 ? 17.094 5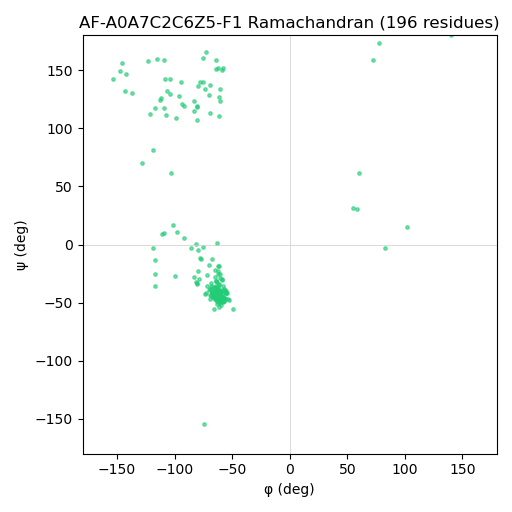.823 -12.104 1.00 88.12 92 SER A CA 1
ATOM 713 C C . SER A 1 92 ? 17.059 5.635 -10.581 1.00 88.12 92 SER A C 1
ATOM 715 O O . SER A 1 92 ? 16.134 5.041 -10.023 1.00 88.12 92 SER A O 1
ATOM 717 N N . CYS A 1 93 ? 18.028 6.229 -9.877 1.00 90.12 93 CYS A N 1
ATOM 718 C CA . CYS A 1 93 ? 18.062 6.225 -8.409 1.00 90.12 93 CYS A CA 1
ATOM 719 C C . CYS A 1 93 ? 16.767 6.795 -7.795 1.00 90.12 93 CYS A C 1
ATOM 721 O O . CYS A 1 93 ? 16.218 6.229 -6.852 1.00 90.12 93 CYS A O 1
ATOM 723 N N . LEU A 1 94 ? 16.214 7.861 -8.385 1.00 90.19 94 LEU A N 1
ATOM 724 C CA . LEU A 1 94 ? 14.946 8.448 -7.943 1.00 90.19 94 LEU A CA 1
ATOM 725 C C . LEU A 1 94 ? 13.773 7.472 -8.078 1.00 90.19 94 LEU A C 1
ATOM 727 O O . LEU A 1 94 ? 12.896 7.435 -7.215 1.00 90.19 94 LEU A O 1
ATOM 731 N N . GLU A 1 95 ? 13.736 6.674 -9.145 1.00 88.06 95 GLU A N 1
ATOM 732 C CA . GLU A 1 95 ? 12.714 5.644 -9.311 1.00 88.06 95 GLU A CA 1
ATOM 733 C C . GLU A 1 95 ? 12.868 4.540 -8.263 1.00 88.06 95 GLU A C 1
ATOM 735 O O . GLU A 1 95 ? 11.887 4.214 -7.598 1.00 88.06 95 GLU A O 1
ATOM 740 N N . ARG A 1 96 ? 14.092 4.060 -8.009 1.00 90.88 96 ARG A N 1
ATOM 741 C CA . ARG A 1 96 ? 14.371 3.066 -6.953 1.00 90.88 96 ARG A CA 1
ATOM 742 C C . ARG A 1 96 ? 13.926 3.553 -5.575 1.00 90.88 96 ARG A C 1
ATOM 744 O O . ARG A 1 96 ? 13.227 2.832 -4.867 1.00 90.88 96 ARG A O 1
ATOM 751 N N . VAL A 1 97 ? 14.246 4.798 -5.221 1.00 92.31 97 VAL A N 1
ATOM 752 C CA . VAL A 1 97 ? 13.806 5.413 -3.957 1.00 92.31 97 VAL A CA 1
ATOM 753 C C . VAL A 1 97 ? 12.282 5.513 -3.893 1.00 92.31 97 VAL A C 1
ATOM 755 O O . VAL A 1 97 ? 11.694 5.215 -2.856 1.00 92.31 97 VAL A O 1
ATOM 758 N N . ASN A 1 98 ? 11.614 5.880 -4.990 1.00 91.44 98 ASN A N 1
ATOM 759 C CA . ASN A 1 98 ? 10.152 5.939 -5.032 1.00 91.44 98 ASN A CA 1
ATOM 760 C C . ASN A 1 98 ? 9.501 4.559 -4.860 1.00 91.44 98 ASN A C 1
ATOM 762 O O . ASN A 1 98 ? 8.496 4.442 -4.154 1.00 91.44 98 ASN A O 1
ATOM 766 N N . LEU A 1 99 ? 10.072 3.517 -5.468 1.00 91.75 99 LEU A N 1
ATOM 767 C CA . LEU A 1 99 ? 9.617 2.135 -5.314 1.00 91.75 99 LEU A CA 1
ATOM 768 C C . LEU A 1 99 ? 9.791 1.653 -3.875 1.00 91.75 99 LEU A C 1
ATOM 770 O O . LEU A 1 99 ? 8.834 1.178 -3.263 1.00 91.75 99 LEU A O 1
ATOM 774 N N . TYR A 1 100 ? 10.968 1.885 -3.297 1.00 93.88 100 TYR A N 1
ATOM 775 C C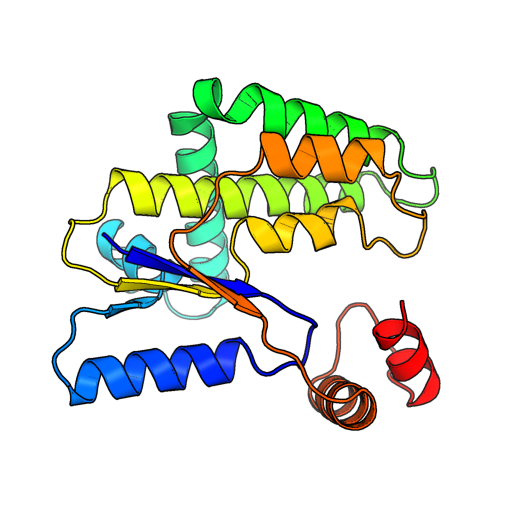A . TYR A 1 100 ? 11.252 1.550 -1.907 1.00 93.88 100 TYR A CA 1
ATOM 776 C C . TYR A 1 100 ? 10.335 2.303 -0.932 1.00 93.88 100 TYR A C 1
ATOM 778 O O . TYR A 1 100 ? 9.721 1.699 -0.051 1.00 93.88 100 TYR A O 1
ATOM 786 N N . ARG A 1 101 ? 10.132 3.611 -1.144 1.00 94.25 101 ARG A N 1
ATOM 787 C CA . ARG A 1 101 ? 9.166 4.424 -0.390 1.00 94.25 101 ARG A CA 1
ATOM 788 C C . ARG A 1 101 ? 7.756 3.837 -0.467 1.00 94.25 101 ARG A C 1
ATOM 790 O O . ARG A 1 101 ? 7.045 3.863 0.533 1.00 94.25 101 ARG A O 1
ATOM 797 N N . ASN A 1 102 ? 7.327 3.310 -1.616 1.00 93.38 102 ASN A N 1
ATOM 798 C CA . ASN A 1 102 ? 6.006 2.688 -1.745 1.00 93.38 102 ASN A CA 1
ATOM 799 C C . ASN A 1 102 ? 5.885 1.396 -0.922 1.00 93.38 102 ASN A C 1
ATOM 801 O O . ASN A 1 102 ? 4.823 1.159 -0.345 1.00 93.38 102 ASN A O 1
ATOM 805 N N . VAL A 1 103 ? 6.954 0.596 -0.822 1.00 94.81 103 VAL A N 1
ATOM 806 C CA . VAL A 1 103 ? 7.007 -0.570 0.080 1.00 94.81 103 VAL A CA 1
ATOM 807 C C . VAL A 1 103 ? 6.903 -0.115 1.535 1.00 94.81 103 VAL A C 1
ATOM 809 O O . VAL A 1 103 ? 6.008 -0.567 2.249 1.00 94.81 103 VAL A O 1
ATOM 812 N N . ILE A 1 104 ? 7.740 0.847 1.946 1.00 94.75 104 ILE A N 1
ATOM 813 C CA . ILE A 1 104 ? 7.711 1.441 3.292 1.00 94.75 104 ILE A CA 1
ATOM 814 C C . ILE A 1 104 ? 6.314 1.956 3.630 1.00 94.75 104 ILE A C 1
ATOM 816 O O . ILE A 1 104 ? 5.799 1.674 4.708 1.00 94.75 104 ILE A O 1
ATOM 820 N N . LYS A 1 105 ? 5.683 2.691 2.709 1.00 95.44 105 LYS A N 1
ATOM 821 C CA . LYS A 1 105 ? 4.351 3.256 2.915 1.00 95.44 105 LYS A CA 1
ATOM 822 C C . LYS A 1 105 ? 3.318 2.164 3.196 1.00 95.44 105 LYS A C 1
ATOM 824 O O . LYS A 1 105 ? 2.552 2.277 4.147 1.00 95.44 105 LYS A O 1
ATOM 829 N N . LYS A 1 106 ? 3.292 1.109 2.380 1.00 95.62 106 LYS A N 1
ATOM 830 C CA . LYS A 1 106 ? 2.309 0.022 2.502 1.00 95.62 106 LYS A CA 1
ATOM 831 C C . LYS A 1 106 ? 2.473 -0.742 3.814 1.00 95.62 106 LYS A C 1
ATOM 833 O O . LYS A 1 106 ? 1.497 -0.922 4.538 1.00 95.62 106 LYS A O 1
ATOM 838 N N . VAL A 1 107 ? 3.708 -1.109 4.158 1.00 96.12 107 VAL A N 1
ATOM 839 C CA . VAL A 1 107 ? 4.018 -1.787 5.427 1.00 96.12 107 VAL A CA 1
ATOM 840 C C . VAL A 1 107 ? 3.734 -0.869 6.617 1.00 96.12 107 VAL A C 1
ATOM 842 O O . VAL A 1 107 ? 3.132 -1.288 7.597 1.00 96.12 107 VAL A O 1
ATOM 845 N N . GLY A 1 108 ? 4.088 0.409 6.522 1.00 95.56 108 GLY A N 1
ATOM 846 C CA . GLY A 1 108 ? 3.826 1.397 7.559 1.00 95.56 108 GLY A CA 1
ATOM 847 C C . GLY A 1 108 ? 2.340 1.602 7.856 1.00 95.56 108 GLY A C 1
ATOM 848 O O . GLY A 1 108 ? 1.950 1.641 9.022 1.00 95.56 108 GLY A O 1
ATOM 849 N N . ILE A 1 109 ? 1.503 1.693 6.816 1.00 95.31 109 ILE A N 1
ATOM 850 C CA . ILE A 1 109 ? 0.040 1.768 6.960 1.00 95.31 109 ILE A CA 1
ATOM 851 C C . ILE A 1 109 ? -0.496 0.497 7.618 1.00 95.31 109 ILE A C 1
ATOM 853 O O . ILE A 1 109 ? -1.241 0.606 8.590 1.00 95.31 109 ILE A O 1
ATOM 857 N N . PHE A 1 110 ? -0.084 -0.683 7.140 1.00 95.50 110 PHE A N 1
ATOM 858 C CA . PHE A 1 110 ? -0.460 -1.970 7.736 1.00 95.50 110 PHE A CA 1
ATOM 859 C C . PHE A 1 110 ? -0.154 -1.995 9.235 1.00 95.50 110 PHE A C 1
ATOM 861 O O . PHE A 1 110 ? -0.999 -2.330 10.059 1.00 95.50 110 PHE A O 1
ATOM 868 N N . GLU A 1 111 ? 1.050 -1.570 9.604 1.00 95.06 111 GLU A N 1
ATOM 869 C CA . GLU A 1 111 ? 1.504 -1.598 10.987 1.00 95.06 111 GLU A CA 1
ATOM 870 C C . GLU A 1 111 ? 0.758 -0.610 11.883 1.00 95.06 111 GLU A C 1
ATOM 872 O O . GLU A 1 111 ? 0.420 -0.936 13.022 1.00 95.06 111 GLU A O 1
ATOM 877 N N . LEU A 1 112 ? 0.440 0.581 11.371 1.00 94.12 112 LEU A N 1
ATOM 878 C CA . LEU A 1 112 ? -0.381 1.544 12.098 1.00 94.12 112 LEU A CA 1
ATOM 879 C C . LEU A 1 112 ? -1.819 1.070 12.281 1.00 94.12 112 LEU A C 1
ATOM 881 O O . LEU A 1 112 ? -2.377 1.260 13.363 1.00 94.12 112 LEU A O 1
ATOM 885 N N . VAL A 1 113 ? -2.416 0.482 11.242 1.00 93.00 113 VAL A N 1
ATOM 886 C CA . VAL A 1 113 ? -3.759 -0.103 11.317 1.00 93.00 113 VAL A CA 1
ATOM 887 C C . VAL A 1 113 ? -3.756 -1.203 12.371 1.00 93.00 113 VAL A C 1
ATOM 889 O O . VAL A 1 113 ? -4.508 -1.110 13.340 1.00 93.00 113 VAL A O 1
ATOM 892 N N . ARG A 1 114 ? -2.821 -2.152 12.278 1.00 90.50 114 ARG A N 1
ATOM 893 C CA . ARG A 1 114 ? -2.708 -3.249 13.239 1.00 90.50 114 ARG A CA 1
ATOM 894 C C . ARG A 1 114 ? -2.506 -2.774 14.679 1.00 90.50 114 ARG A C 1
ATOM 896 O O . ARG A 1 114 ? -3.107 -3.323 15.592 1.00 90.50 114 ARG A O 1
ATOM 903 N N . ALA A 1 115 ? -1.661 -1.770 14.902 1.00 87.06 115 ALA A N 1
ATOM 904 C CA . ALA A 1 115 ? -1.316 -1.328 16.253 1.00 87.06 115 ALA A CA 1
ATOM 905 C C . ALA A 1 115 ? -2.375 -0.430 16.912 1.00 87.06 115 ALA A C 1
ATOM 907 O O . ALA A 1 115 ? -2.368 -0.280 18.132 1.00 87.06 115 ALA A O 1
ATOM 908 N N . ARG A 1 116 ? -3.230 0.245 16.132 1.00 77.38 116 ARG A N 1
ATOM 909 C CA . ARG A 1 116 ? -4.087 1.330 16.648 1.00 77.38 116 ARG A CA 1
ATOM 910 C C . ARG A 1 116 ? -5.578 1.072 16.508 1.00 77.38 116 ARG A C 1
ATOM 912 O O . ARG A 1 116 ? -6.356 1.938 16.917 1.00 77.38 116 ARG A O 1
ATOM 919 N N . VAL A 1 117 ? -5.996 -0.032 15.901 1.00 77.31 117 VAL A N 1
ATOM 920 C CA . VAL A 1 117 ? -7.405 -0.297 15.598 1.00 77.31 117 VAL A CA 1
ATOM 921 C C . VAL A 1 117 ? -7.962 -1.393 16.503 1.00 77.31 117 VAL A C 1
ATOM 923 O O . VAL A 1 117 ? -7.265 -2.329 16.869 1.00 77.31 117 VAL A O 1
ATOM 926 N N . THR A 1 118 ? -9.217 -1.214 16.911 1.00 75.44 118 THR A N 1
ATOM 927 C CA . THR A 1 118 ? -9.961 -2.113 17.798 1.00 75.44 118 THR A CA 1
ATOM 928 C C . THR A 1 118 ? -10.412 -3.371 17.076 1.00 75.44 118 THR A C 1
ATOM 930 O O . THR A 1 118 ? -10.543 -3.381 15.848 1.00 75.44 118 THR A O 1
ATOM 933 N N . ASP A 1 119 ? -10.737 -4.410 17.842 1.00 75.69 119 ASP A N 1
ATOM 934 C CA . ASP A 1 119 ? -11.008 -5.708 17.247 1.00 75.69 119 ASP A CA 1
ATOM 935 C C . ASP A 1 119 ? -12.304 -5.815 16.428 1.00 75.69 119 ASP A C 1
ATOM 937 O O . ASP A 1 119 ? -12.378 -6.651 15.528 1.00 75.69 119 ASP A O 1
ATOM 941 N N . ASP A 1 120 ? -13.237 -4.884 16.608 1.00 84.62 120 ASP A N 1
ATOM 942 C CA . ASP A 1 120 ? -14.554 -4.926 15.957 1.00 84.62 120 ASP A CA 1
ATOM 943 C C . ASP A 1 120 ? -14.671 -4.059 14.689 1.00 84.62 120 ASP A C 1
ATOM 945 O O . ASP A 1 120 ? -15.773 -3.821 14.195 1.00 84.62 120 ASP A O 1
ATOM 949 N N . LEU A 1 121 ? -13.554 -3.538 14.164 1.00 92.19 121 LEU A N 1
ATOM 950 C CA . LEU A 1 121 ? -13.555 -2.696 12.964 1.00 92.19 121 LEU A CA 1
ATOM 951 C C . LEU A 1 121 ? -13.055 -3.459 11.733 1.00 92.19 121 LEU A C 1
ATOM 953 O O . LEU A 1 121 ? -11.954 -4.019 11.745 1.00 92.19 121 LEU A O 1
ATOM 957 N N . LEU A 1 122 ? -13.829 -3.398 10.645 1.00 94.00 122 LEU A N 1
ATOM 958 C CA . LEU A 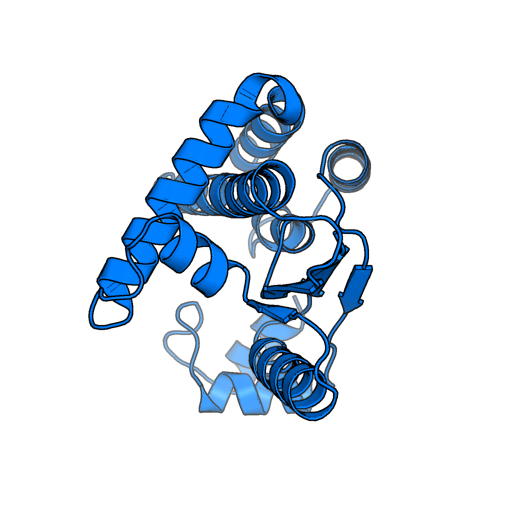1 122 ? -13.359 -3.762 9.311 1.00 94.00 122 LEU A CA 1
ATOM 959 C C . LEU A 1 122 ? -12.575 -2.589 8.714 1.00 94.00 122 LEU A C 1
ATOM 961 O O . LEU A 1 122 ? -13.113 -1.499 8.510 1.00 94.00 122 LEU A O 1
ATOM 965 N N . VAL A 1 123 ? -11.300 -2.804 8.408 1.00 95.31 123 VAL A N 1
ATOM 966 C CA . VAL A 1 123 ? -10.447 -1.795 7.779 1.00 95.31 123 VAL A CA 1
ATOM 967 C C . VAL A 1 123 ? -10.171 -2.195 6.347 1.00 95.31 123 VAL A C 1
ATOM 969 O O . VAL A 1 123 ? -9.550 -3.222 6.090 1.00 95.31 123 VAL A O 1
ATOM 972 N N . LEU A 1 124 ? -10.618 -1.362 5.413 1.00 96.38 124 LEU A N 1
ATOM 973 C CA . LEU A 1 124 ? -10.397 -1.580 3.995 1.00 96.38 124 LEU A CA 1
ATOM 974 C C . LEU A 1 124 ? -9.183 -0.785 3.513 1.00 96.38 124 LEU A C 1
ATOM 976 O O . LEU A 1 124 ? -9.102 0.430 3.712 1.00 96.38 124 LEU A O 1
ATOM 980 N N . VAL A 1 125 ? -8.260 -1.468 2.849 1.00 94.69 125 VAL A N 1
ATOM 981 C CA . VAL A 1 125 ? -7.035 -0.894 2.294 1.00 94.69 125 VAL A CA 1
ATOM 982 C C . VAL A 1 125 ? -7.073 -1.049 0.774 1.00 94.69 125 VAL A C 1
ATOM 984 O O . VAL A 1 125 ? -7.098 -2.165 0.254 1.00 94.69 125 VAL A O 1
ATOM 987 N N . ASP A 1 126 ? -7.077 0.070 0.049 1.00 91.56 126 ASP A N 1
ATOM 988 C CA . ASP A 1 126 ? -6.866 0.064 -1.403 1.00 91.56 126 ASP A CA 1
ATOM 989 C C . ASP A 1 126 ? -5.358 -0.032 -1.660 1.00 91.56 126 ASP A C 1
ATOM 991 O O . ASP A 1 126 ? -4.599 0.834 -1.222 1.00 91.56 126 ASP A O 1
ATOM 995 N N . GLU A 1 127 ? -4.915 -1.100 -2.326 1.00 89.69 127 GLU A N 1
ATOM 996 C CA . GLU A 1 127 ? -3.500 -1.364 -2.601 1.00 89.69 127 GLU A CA 1
ATOM 997 C C . GLU A 1 127 ? -2.640 -1.505 -1.331 1.00 89.69 127 GLU A C 1
ATOM 999 O O . GLU A 1 127 ? -1.689 -0.746 -1.116 1.00 89.69 127 GLU A O 1
ATOM 1004 N N . GLY A 1 128 ? -2.947 -2.502 -0.499 1.00 92.31 128 GLY A N 1
ATOM 1005 C CA . GLY A 1 128 ? -2.195 -2.806 0.724 1.00 92.31 128 GLY A CA 1
ATOM 1006 C C . GLY A 1 128 ? -0.838 -3.485 0.498 1.00 92.31 128 GLY A C 1
ATOM 1007 O O . GLY A 1 128 ? -0.197 -3.296 -0.540 1.00 92.31 128 GLY A O 1
ATOM 1008 N N . THR A 1 129 ? -0.350 -4.234 1.486 1.00 95.69 129 THR A N 1
ATOM 1009 C CA . THR A 1 129 ? 1.012 -4.799 1.504 1.00 95.69 129 THR A CA 1
ATOM 1010 C C . THR A 1 129 ? 1.249 -5.766 0.357 1.00 95.69 129 THR A C 1
ATOM 1012 O O . THR A 1 129 ? 2.319 -5.732 -0.250 1.00 95.69 129 THR A O 1
ATOM 1015 N N . LEU A 1 130 ? 0.245 -6.550 -0.033 1.00 94.75 130 LEU A N 1
ATOM 1016 C CA . LEU A 1 130 ? 0.360 -7.487 -1.150 1.00 94.75 130 LEU A CA 1
ATOM 1017 C C . LEU A 1 130 ? 0.607 -6.775 -2.488 1.00 94.75 130 LEU A C 1
ATOM 1019 O O . LEU A 1 130 ? 1.362 -7.268 -3.327 1.00 94.75 130 LEU A O 1
ATOM 1023 N N . GLN A 1 131 ? 0.076 -5.560 -2.667 1.00 92.19 131 GLN A N 1
ATOM 1024 C CA . GLN A 1 131 ? 0.347 -4.747 -3.858 1.00 92.19 131 GLN A CA 1
ATOM 1025 C C . GLN A 1 131 ? 1.819 -4.282 -3.921 1.00 92.19 131 GLN A C 1
ATOM 1027 O O . GLN A 1 131 ? 2.274 -3.820 -4.968 1.00 92.19 131 GLN A O 1
ATOM 1032 N N . ALA A 1 132 ? 2.604 -4.411 -2.843 1.00 92.62 132 ALA A N 1
ATOM 1033 C CA . ALA A 1 132 ? 4.046 -4.166 -2.889 1.00 92.62 132 ALA A CA 1
ATOM 1034 C C . ALA A 1 132 ? 4.770 -5.106 -3.866 1.00 92.62 132 ALA A C 1
ATOM 1036 O O . ALA A 1 132 ? 5.775 -4.691 -4.432 1.00 92.62 132 ALA A O 1
ATOM 1037 N N . ALA A 1 133 ? 4.224 -6.295 -4.154 1.00 91.25 133 ALA A N 1
ATOM 1038 C CA . ALA A 1 133 ? 4.749 -7.183 -5.190 1.00 91.25 133 ALA A CA 1
ATOM 1039 C C . ALA A 1 133 ? 4.831 -6.481 -6.558 1.00 91.25 133 ALA A C 1
ATOM 1041 O O . ALA A 1 133 ? 5.852 -6.555 -7.234 1.00 91.25 133 ALA A O 1
ATOM 1042 N N . HIS A 1 134 ? 3.814 -5.694 -6.930 1.00 86.88 134 HIS A N 1
ATOM 1043 C CA . HIS A 1 134 ? 3.851 -4.905 -8.168 1.00 86.88 134 HIS A CA 1
ATOM 1044 C C . HIS A 1 134 ? 4.933 -3.812 -8.152 1.00 86.88 134 HIS A C 1
ATOM 1046 O O . HIS A 1 134 ? 5.440 -3.439 -9.204 1.00 86.88 134 HIS A O 1
ATOM 1052 N N . ASN A 1 135 ? 5.303 -3.304 -6.971 1.00 86.19 135 ASN A N 1
ATOM 1053 C CA . ASN A 1 135 ? 6.369 -2.308 -6.808 1.00 86.19 135 ASN A CA 1
ATOM 1054 C C . ASN A 1 135 ? 7.773 -2.912 -6.693 1.00 86.19 135 ASN A C 1
ATOM 1056 O O . ASN A 1 135 ? 8.710 -2.141 -6.528 1.00 86.19 135 ASN A O 1
ATOM 1060 N N . LEU A 1 136 ? 7.909 -4.237 -6.682 1.00 87.88 136 LEU A N 1
ATOM 1061 C CA . LEU A 1 136 ? 9.203 -4.920 -6.596 1.00 87.88 136 LEU A CA 1
ATOM 1062 C C . LEU A 1 136 ? 9.487 -5.758 -7.843 1.00 87.88 136 LEU A C 1
ATOM 1064 O O . LEU A 1 136 ? 10.632 -5.867 -8.267 1.00 87.88 136 LEU A O 1
ATOM 1068 N N . PHE A 1 137 ? 8.446 -6.359 -8.415 1.00 86.12 137 PHE A N 1
ATOM 1069 C CA . PHE A 1 137 ? 8.565 -7.406 -9.429 1.00 86.12 137 PHE A CA 1
ATOM 1070 C C . PHE A 1 137 ? 7.980 -7.010 -10.777 1.00 86.12 137 PHE A C 1
ATOM 1072 O O . PHE A 1 137 ? 8.398 -7.532 -11.801 1.00 86.12 137 PHE A O 1
ATOM 1079 N N . VAL A 1 138 ? 7.023 -6.081 -10.789 1.00 75.62 138 VAL A N 1
ATOM 1080 C CA . VAL A 1 138 ? 6.327 -5.658 -12.010 1.00 75.62 138 VAL A CA 1
ATOM 1081 C C . VAL A 1 138 ? 6.890 -4.305 -12.449 1.00 75.62 138 VAL A C 1
ATOM 1083 O O . VAL A 1 138 ? 6.216 -3.270 -12.471 1.00 75.62 138 VAL A O 1
ATOM 1086 N N . HIS A 1 139 ? 8.190 -4.312 -12.752 1.00 66.38 139 HIS A N 1
ATOM 1087 C CA . HIS A 1 139 ? 8.885 -3.219 -13.426 1.00 66.38 139 HIS A CA 1
ATOM 1088 C C . HIS A 1 139 ? 9.135 -3.595 -14.876 1.00 66.38 139 HIS A C 1
ATOM 1090 O O . HIS A 1 139 ? 9.475 -4.729 -15.183 1.00 66.38 139 HIS A O 1
ATOM 1096 N N . LEU A 1 140 ? 9.022 -2.617 -15.775 1.00 58.31 140 LEU A N 1
ATOM 1097 C CA . LEU A 1 140 ? 9.127 -2.803 -17.228 1.00 58.31 140 LEU A CA 1
ATOM 1098 C C . LEU A 1 140 ? 10.510 -3.297 -17.715 1.00 58.31 140 LEU A C 1
ATOM 1100 O O . LEU A 1 140 ? 10.690 -3.418 -18.925 1.00 58.31 140 LEU A O 1
ATOM 1104 N N . ALA A 1 141 ? 11.463 -3.531 -16.806 1.00 60.72 141 ALA A N 1
ATOM 1105 C CA . ALA A 1 141 ? 12.881 -3.721 -17.092 1.00 60.72 141 ALA A CA 1
ATOM 1106 C C . ALA A 1 141 ? 13.448 -5.105 -16.711 1.00 60.72 141 ALA A C 1
ATOM 1108 O O . ALA A 1 141 ? 14.556 -5.409 -17.136 1.00 60.72 141 ALA A O 1
ATOM 1109 N N . ALA A 1 142 ? 12.749 -5.940 -15.927 1.00 67.12 142 ALA A N 1
ATOM 1110 C CA . ALA A 1 142 ? 13.283 -7.242 -15.503 1.00 67.12 142 ALA A CA 1
ATOM 1111 C C . ALA A 1 142 ? 12.180 -8.266 -15.194 1.00 67.12 142 ALA A C 1
ATOM 1113 O O . ALA A 1 142 ? 11.160 -7.916 -14.603 1.00 67.12 142 ALA A O 1
ATOM 1114 N N . GLU A 1 143 ? 12.409 -9.534 -15.553 1.00 74.88 143 GLU A N 1
ATOM 1115 C CA . GLU A 1 143 ? 11.539 -10.643 -15.149 1.00 74.88 143 GLU A CA 1
ATOM 1116 C C . GLU A 1 143 ? 11.767 -11.016 -13.674 1.00 74.88 143 GLU A C 1
ATOM 1118 O O . GLU A 1 143 ? 12.912 -11.045 -13.205 1.00 74.88 143 GLU A O 1
ATOM 1123 N N . PRO A 1 144 ? 10.702 -11.320 -12.915 1.00 76.81 144 PRO A N 1
ATOM 1124 C CA . PRO A 1 144 ? 10.841 -11.697 -11.519 1.00 76.81 144 PRO A CA 1
ATOM 1125 C C . PRO A 1 144 ? 11.408 -13.107 -11.361 1.00 76.81 144 PRO A C 1
ATOM 1127 O O . PRO A 1 144 ? 10.928 -14.067 -11.962 1.00 76.81 144 PRO A O 1
ATOM 1130 N N . ARG A 1 145 ? 12.391 -13.255 -10.469 1.00 86.25 145 ARG A N 1
ATOM 1131 C CA . ARG A 1 145 ? 12.928 -14.567 -10.091 1.00 86.25 145 ARG A CA 1
ATOM 1132 C C . ARG A 1 145 ? 11.992 -15.274 -9.115 1.00 86.25 145 ARG A C 1
ATOM 1134 O O . ARG A 1 145 ? 11.508 -14.674 -8.154 1.00 86.25 145 ARG A O 1
ATOM 1141 N N . GLU A 1 146 ? 11.814 -16.579 -9.291 1.00 88.44 146 GLU A N 1
ATOM 1142 C CA . GLU A 1 146 ? 10.979 -17.401 -8.407 1.00 88.44 146 GLU A CA 1
ATOM 1143 C C . GLU A 1 146 ? 11.427 -17.324 -6.933 1.00 88.44 146 GLU A C 1
ATOM 1145 O O . GLU A 1 146 ? 10.604 -17.230 -6.019 1.00 88.44 146 GLU A O 1
ATOM 1150 N N . GLU A 1 147 ? 12.741 -17.285 -6.689 1.00 91.19 147 GLU A N 1
ATOM 1151 C CA . GLU A 1 147 ? 13.320 -17.130 -5.348 1.00 91.19 147 GLU A CA 1
ATOM 1152 C C . GLU A 1 147 ? 12.863 -15.846 -4.636 1.00 91.19 147 GLU A C 1
ATOM 1154 O O . GLU A 1 147 ? 12.649 -15.849 -3.417 1.00 91.19 147 GLU A O 1
ATOM 1159 N N . TRP A 1 148 ? 12.671 -14.755 -5.382 1.00 91.69 148 TRP A N 1
ATOM 1160 C CA . TRP A 1 148 ? 12.232 -13.474 -4.842 1.00 91.69 148 TRP A CA 1
ATOM 1161 C C . TRP A 1 148 ? 10.765 -13.525 -4.467 1.00 91.69 148 TRP A C 1
ATOM 1163 O O . TRP A 1 148 ? 10.405 -13.081 -3.381 1.00 91.69 148 TRP A O 1
ATOM 1173 N N . VAL A 1 149 ? 9.933 -14.138 -5.309 1.00 91.69 149 VAL A N 1
ATOM 1174 C CA . VAL A 1 149 ? 8.511 -14.340 -5.013 1.00 91.69 149 VAL A CA 1
ATOM 1175 C C . VAL A 1 149 ? 8.348 -15.190 -3.751 1.00 91.69 149 VAL A C 1
ATOM 1177 O O . VAL A 1 149 ? 7.609 -14.810 -2.840 1.00 91.69 149 VAL A O 1
ATOM 1180 N N . ARG A 1 150 ? 9.100 -16.294 -3.637 1.00 94.00 150 ARG A N 1
ATOM 1181 C CA . ARG A 1 150 ? 9.099 -17.153 -2.440 1.00 94.00 150 ARG A CA 1
ATOM 1182 C C . ARG A 1 150 ? 9.563 -16.405 -1.193 1.00 94.00 150 ARG A C 1
ATOM 1184 O O . ARG A 1 150 ? 8.982 -16.568 -0.123 1.00 94.00 150 ARG A O 1
ATOM 1191 N N . THR A 1 151 ? 10.607 -15.588 -1.310 1.00 95.50 151 THR A N 1
ATOM 1192 C CA . THR A 1 151 ? 11.129 -14.808 -0.180 1.00 95.50 151 THR A CA 1
ATOM 1193 C C . THR A 1 151 ? 10.154 -13.717 0.244 1.00 95.50 151 THR A C 1
ATOM 1195 O O . THR A 1 151 ? 9.870 -13.594 1.432 1.00 95.50 151 THR A O 1
ATOM 1198 N N . PHE A 1 152 ? 9.570 -12.997 -0.709 1.00 95.25 152 PHE A N 1
ATOM 1199 C CA . PHE A 1 152 ? 8.532 -12.005 -0.455 1.00 95.25 152 PHE A CA 1
ATOM 1200 C C . PHE A 1 152 ? 7.332 -12.613 0.265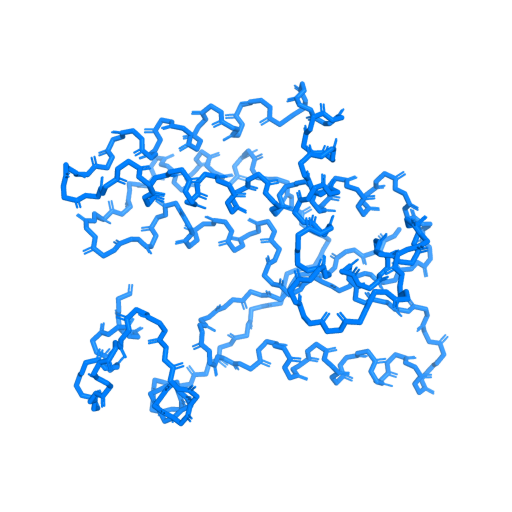 1.00 95.25 152 PHE A C 1
ATOM 1202 O O . PHE A 1 152 ? 6.931 -12.089 1.296 1.00 95.25 152 PHE A O 1
ATOM 1209 N N . ALA A 1 153 ? 6.818 -13.752 -0.208 1.00 94.31 153 ALA A N 1
ATOM 1210 C CA . ALA A 1 153 ? 5.673 -14.425 0.405 1.00 94.31 153 ALA A CA 1
ATOM 1211 C C . ALA A 1 153 ? 5.909 -14.815 1.877 1.00 94.31 153 ALA A C 1
ATOM 1213 O O . ALA A 1 153 ? 4.965 -14.840 2.658 1.00 94.31 153 ALA A O 1
ATOM 1214 N N . ARG A 1 154 ? 7.162 -15.091 2.272 1.00 96.19 154 ARG A N 1
ATOM 1215 C CA . ARG A 1 154 ? 7.522 -15.372 3.674 1.00 96.19 154 ARG A CA 1
ATOM 1216 C C . ARG A 1 154 ? 7.645 -14.121 4.540 1.00 96.19 154 ARG A C 1
ATOM 1218 O O . ARG A 1 154 ? 7.477 -14.213 5.750 1.00 96.19 154 ARG A O 1
ATOM 1225 N N . LEU A 1 155 ? 8.032 -12.995 3.945 1.00 96.69 155 LEU A N 1
ATOM 1226 C CA . LEU A 1 155 ? 8.401 -11.779 4.673 1.00 96.69 155 LEU A CA 1
ATOM 1227 C C . LEU A 1 155 ? 7.284 -10.736 4.716 1.00 96.69 155 LEU A C 1
ATOM 1229 O O . LEU A 1 155 ? 7.270 -9.905 5.622 1.00 96.69 155 LEU A O 1
ATOM 1233 N N . ILE A 1 156 ? 6.393 -10.728 3.725 1.00 95.94 156 ILE A N 1
ATOM 1234 C CA . ILE A 1 156 ? 5.350 -9.714 3.617 1.00 95.94 156 ILE A CA 1
ATOM 1235 C C . ILE A 1 156 ? 4.309 -9.907 4.733 1.00 95.94 156 ILE A C 1
ATOM 1237 O O . ILE A 1 156 ? 3.785 -11.010 4.896 1.00 95.94 156 ILE A O 1
ATOM 1241 N N . PRO A 1 157 ? 3.970 -8.862 5.510 1.00 94.81 157 PRO A N 1
ATOM 1242 C CA . PRO A 1 157 ? 2.820 -8.921 6.400 1.00 94.81 157 PRO A CA 1
ATOM 1243 C C . PRO A 1 157 ? 1.540 -9.146 5.591 1.00 94.81 157 PRO A C 1
ATOM 1245 O O . PRO A 1 157 ? 1.268 -8.406 4.644 1.00 94.81 157 PRO A O 1
ATOM 1248 N N . LEU A 1 158 ? 0.768 -10.165 5.967 1.00 94.75 158 LEU A N 1
ATOM 1249 C CA . LEU A 1 158 ? -0.457 -10.552 5.273 1.00 94.75 158 LEU A CA 1
ATOM 1250 C C . LEU A 1 158 ? -1.689 -9.898 5.915 1.00 94.75 158 LEU A C 1
ATOM 1252 O O . LEU A 1 158 ? -1.762 -9.840 7.146 1.00 94.75 158 LEU A O 1
ATOM 1256 N N . PRO A 1 159 ? -2.657 -9.425 5.109 1.00 94.38 159 PRO A N 1
ATOM 1257 C CA . PRO A 1 159 ? -3.970 -9.038 5.611 1.00 94.38 159 PRO A CA 1
ATOM 1258 C C . PRO A 1 159 ? -4.805 -10.269 5.985 1.00 94.38 159 PRO A C 1
ATOM 1260 O O . PRO A 1 159 ? -4.509 -11.382 5.550 1.00 94.38 159 PRO A O 1
ATOM 1263 N N . ASP A 1 160 ? -5.893 -10.058 6.727 1.00 94.50 160 ASP A N 1
ATOM 1264 C CA . ASP A 1 160 ? -6.843 -11.127 7.059 1.00 94.50 160 ASP A CA 1
ATOM 1265 C C . ASP A 1 160 ? -7.602 -11.606 5.813 1.00 94.50 160 ASP A C 1
ATOM 1267 O O . ASP A 1 160 ? -7.899 -12.790 5.664 1.00 94.50 160 ASP A O 1
ATOM 1271 N N . ILE A 1 161 ? -7.917 -10.678 4.900 1.00 95.50 161 ILE A N 1
ATOM 1272 C CA . ILE A 1 161 ? -8.614 -10.964 3.643 1.00 95.50 161 ILE A CA 1
ATOM 1273 C C . ILE A 1 161 ? -7.951 -10.187 2.506 1.00 95.50 161 ILE A C 1
ATOM 1275 O O . ILE A 1 161 ? -7.787 -8.971 2.583 1.00 95.50 161 ILE A O 1
ATOM 1279 N N . ALA A 1 162 ? -7.642 -10.875 1.409 1.00 95.62 162 ALA A N 1
ATOM 1280 C CA . ALA A 1 162 ? -7.225 -10.257 0.156 1.00 95.62 162 ALA A CA 1
ATOM 1281 C C . ALA A 1 162 ? -8.301 -10.478 -0.915 1.00 95.62 162 ALA A C 1
ATOM 1283 O O . ALA A 1 162 ? -8.674 -11.613 -1.209 1.00 95.62 162 ALA A O 1
ATOM 1284 N N . ILE A 1 163 ? -8.795 -9.395 -1.511 1.00 95.81 163 ILE A N 1
ATOM 1285 C CA . ILE A 1 163 ? -9.765 -9.420 -2.606 1.00 95.81 163 ILE A CA 1
ATOM 1286 C C . ILE A 1 163 ? -9.037 -9.027 -3.887 1.00 95.81 163 ILE A C 1
ATOM 1288 O O . ILE A 1 163 ? -8.630 -7.876 -4.065 1.00 95.81 163 ILE A O 1
ATOM 1292 N N . TYR A 1 164 ? -8.894 -9.989 -4.795 1.00 94.38 164 TYR A N 1
ATOM 1293 C CA . TYR A 1 164 ? -8.353 -9.740 -6.123 1.00 94.38 164 TYR A CA 1
ATOM 1294 C C . TYR A 1 164 ? -9.443 -9.228 -7.062 1.00 94.38 164 TYR A C 1
ATOM 1296 O O . TYR A 1 164 ? -10.399 -9.934 -7.379 1.00 94.38 164 TYR A O 1
ATOM 1304 N N . VAL A 1 165 ? -9.294 -7.981 -7.504 1.00 92.50 165 VAL A N 1
ATOM 1305 C CA . VAL A 1 165 ? -10.208 -7.327 -8.440 1.00 92.50 165 VAL A CA 1
ATOM 1306 C C . VAL A 1 165 ? -9.614 -7.404 -9.838 1.00 92.50 165 VAL A C 1
ATOM 1308 O O . VAL A 1 165 ? -8.652 -6.702 -10.151 1.00 92.50 165 VAL A O 1
ATOM 1311 N N . SER A 1 166 ? -10.216 -8.227 -10.688 1.00 90.06 166 SER A N 1
ATOM 1312 C CA . SER A 1 166 ? -9.842 -8.384 -12.092 1.00 90.06 166 SER A CA 1
ATOM 1313 C C . SER A 1 166 ? -10.897 -7.796 -13.027 1.00 90.06 166 SER A C 1
ATOM 1315 O O . SER A 1 166 ? -12.054 -7.588 -12.663 1.00 90.06 166 SER A O 1
ATOM 1317 N N . ALA A 1 167 ? -10.473 -7.492 -14.249 1.00 88.94 167 ALA A N 1
ATOM 1318 C CA . ALA A 1 167 ? -11.344 -7.136 -15.358 1.00 88.94 167 ALA A CA 1
ATOM 1319 C C . ALA A 1 167 ? -10.716 -7.672 -16.646 1.00 88.94 167 ALA A C 1
ATOM 1321 O O . ALA A 1 167 ? -9.502 -7.880 -16.698 1.00 88.94 167 ALA A O 1
ATOM 1322 N N . ASP A 1 168 ? -11.532 -7.884 -17.675 1.00 89.75 168 ASP A N 1
ATOM 1323 C CA . ASP A 1 168 ? -11.026 -8.268 -18.988 1.00 89.75 168 ASP A CA 1
ATOM 1324 C C . ASP A 1 168 ? -10.112 -7.173 -19.572 1.00 89.75 168 ASP A C 1
ATOM 1326 O O . ASP A 1 168 ? -10.262 -5.981 -19.274 1.00 89.75 168 ASP A O 1
ATOM 1330 N N . GLU A 1 169 ? -9.161 -7.578 -20.418 1.00 87.31 169 GLU A N 1
ATOM 1331 C CA . GLU A 1 169 ? -8.157 -6.677 -20.995 1.00 87.31 169 GLU A CA 1
ATOM 1332 C C . GLU A 1 169 ? -8.805 -5.489 -21.720 1.00 87.31 169 GLU A C 1
ATOM 1334 O O . GLU A 1 169 ? -8.379 -4.346 -21.547 1.00 87.31 169 GLU A O 1
ATOM 1339 N N . SER A 1 170 ? -9.885 -5.730 -22.471 1.00 87.69 170 SER A N 1
ATOM 1340 C CA . SER A 1 170 ? -10.577 -4.679 -23.224 1.00 87.69 170 SER A CA 1
ATOM 1341 C C . SER A 1 170 ? -11.164 -3.609 -22.294 1.00 87.69 170 SER A C 1
ATOM 1343 O O . SER A 1 170 ? -11.055 -2.405 -22.556 1.00 87.69 170 SER A O 1
ATOM 1345 N N . THR A 1 171 ? -11.708 -4.025 -21.149 1.00 89.12 171 THR A N 1
ATOM 1346 C CA . THR A 1 171 ? -12.199 -3.128 -20.105 1.00 89.12 171 THR A CA 1
ATOM 1347 C C . THR A 1 171 ? -11.060 -2.360 -19.441 1.00 89.12 171 THR A C 1
ATOM 1349 O O . THR A 1 171 ? -11.208 -1.154 -19.216 1.00 89.12 171 THR A O 1
ATOM 1352 N N . LEU A 1 172 ? -9.929 -3.011 -19.150 1.00 87.44 172 LEU A N 1
ATOM 1353 C CA . LEU A 1 172 ? -8.751 -2.347 -18.585 1.00 87.44 172 LEU A CA 1
ATOM 1354 C C . LEU A 1 172 ? -8.190 -1.292 -19.546 1.00 87.44 172 LEU A C 1
ATOM 1356 O O . LEU A 1 172 ? -7.904 -0.175 -19.106 1.00 87.44 172 LEU A O 1
ATOM 1360 N N . ILE A 1 173 ? -8.108 -1.596 -20.848 1.00 86.31 173 ILE A N 1
ATOM 1361 C CA . ILE A 1 173 ? -7.638 -0.660 -21.880 1.00 86.31 173 ILE A CA 1
ATOM 1362 C C . ILE A 1 173 ? -8.562 0.551 -21.933 1.00 86.31 173 ILE A C 1
ATOM 1364 O O . ILE A 1 173 ? -8.113 1.684 -21.754 1.00 86.31 173 ILE A O 1
ATOM 1368 N N . ARG A 1 174 ? -9.870 0.316 -22.095 1.00 88.25 174 ARG A N 1
ATOM 1369 C CA . ARG A 1 174 ? -10.880 1.380 -22.179 1.00 88.25 174 ARG A CA 1
ATOM 1370 C C . ARG A 1 174 ? -10.840 2.298 -20.956 1.00 88.25 174 ARG A C 1
ATOM 1372 O O . ARG A 1 174 ? -10.849 3.519 -21.097 1.00 88.25 174 ARG A O 1
ATOM 1379 N N . ARG A 1 175 ? -10.779 1.728 -19.748 1.00 86.88 175 ARG A N 1
ATOM 1380 C CA . ARG A 1 175 ? -10.748 2.502 -18.495 1.00 86.88 175 ARG A CA 1
ATOM 1381 C C . ARG A 1 175 ? -9.437 3.265 -18.310 1.00 86.88 175 ARG A C 1
ATOM 1383 O O . ARG A 1 175 ? -9.465 4.397 -17.831 1.00 86.88 175 ARG A O 1
ATOM 1390 N N . THR A 1 176 ? -8.308 2.671 -18.688 1.00 84.19 176 THR A N 1
ATOM 1391 C CA . THR A 1 176 ? -6.991 3.313 -18.572 1.00 84.19 176 THR A CA 1
ATOM 1392 C C . THR A 1 176 ? -6.844 4.461 -19.568 1.00 84.19 176 THR A C 1
ATOM 1394 O O . THR A 1 176 ? -6.345 5.518 -19.188 1.00 84.19 176 THR A O 1
ATOM 1397 N N . LEU A 1 177 ? -7.356 4.308 -20.796 1.00 85.00 177 LEU A N 1
ATOM 1398 C CA . LEU A 1 177 ? -7.433 5.388 -21.785 1.00 85.00 177 LEU A CA 1
ATOM 1399 C C . LEU A 1 177 ? -8.283 6.559 -21.280 1.00 85.00 177 LEU A C 1
ATOM 1401 O O . LEU A 1 177 ? -7.835 7.699 -21.329 1.00 85.00 177 LEU A O 1
ATOM 1405 N N . ALA A 1 178 ? -9.476 6.278 -20.748 1.00 84.94 178 ALA A N 1
ATOM 1406 C CA . ALA A 1 178 ? -10.392 7.315 -20.271 1.00 84.94 178 ALA A CA 1
ATOM 1407 C C . ALA A 1 178 ? -9.846 8.095 -19.063 1.00 84.94 178 ALA A C 1
ATOM 1409 O O . ALA A 1 178 ? -10.074 9.295 -18.941 1.00 84.94 178 ALA A O 1
ATOM 1410 N N . ARG A 1 179 ? -9.133 7.417 -18.155 1.00 81.00 179 ARG A N 1
ATOM 1411 C CA . ARG A 1 179 ? -8.561 8.035 -16.948 1.00 81.00 179 ARG A CA 1
ATOM 1412 C C . ARG A 1 179 ? -7.222 8.732 -17.209 1.00 81.00 179 ARG A C 1
ATOM 1414 O O . ARG A 1 179 ? -6.867 9.655 -16.479 1.00 81.00 179 ARG A O 1
ATOM 1421 N N . GLY A 1 180 ? -6.469 8.261 -18.200 1.00 77.94 180 GLY A N 1
ATOM 1422 C CA . GLY A 1 180 ? -5.056 8.580 -18.360 1.00 77.94 180 GLY A CA 1
ATOM 1423 C C . GLY A 1 180 ? -4.181 7.889 -17.307 1.00 77.94 180 GLY A C 1
ATOM 1424 O O . GLY A 1 180 ? -4.631 7.482 -16.231 1.00 77.94 180 GLY A O 1
ATOM 1425 N N . HIS A 1 181 ? -2.892 7.748 -17.615 1.00 77.50 181 HIS A N 1
ATOM 1426 C CA . HIS A 1 181 ? -1.927 7.143 -16.705 1.00 77.50 181 HIS A CA 1
ATOM 1427 C C . HIS A 1 181 ? -0.578 7.853 -16.803 1.00 77.50 181 HIS A C 1
ATOM 1429 O O . HIS A 1 181 ? -0.055 8.041 -17.895 1.00 77.50 181 HIS A O 1
ATOM 1435 N N . ARG A 1 182 ? 0.035 8.208 -15.665 1.00 73.31 182 ARG A N 1
ATOM 1436 C CA . ARG A 1 182 ? 1.302 8.970 -15.641 1.00 73.31 182 ARG A CA 1
ATOM 1437 C C . ARG A 1 182 ? 2.449 8.258 -16.371 1.00 73.31 182 ARG A C 1
ATOM 1439 O O . ARG A 1 182 ? 3.310 8.922 -16.934 1.00 73.31 182 ARG A O 1
ATOM 1446 N N . ARG A 1 183 ? 2.451 6.919 -16.376 1.00 68.62 183 ARG A N 1
ATOM 1447 C CA . ARG A 1 183 ? 3.442 6.103 -17.110 1.00 68.62 183 ARG A CA 1
ATOM 1448 C C . ARG A 1 183 ? 3.150 5.980 -18.613 1.00 68.62 183 ARG A C 1
ATOM 1450 O O . ARG A 1 183 ? 3.947 5.396 -19.329 1.00 68.62 183 ARG A O 1
ATOM 1457 N N . ILE A 1 184 ? 2.024 6.521 -19.082 1.00 73.50 184 ILE A N 1
ATOM 1458 C CA . ILE A 1 184 ? 1.606 6.525 -20.488 1.00 73.50 184 ILE A CA 1
ATOM 1459 C C . ILE A 1 184 ? 1.254 7.974 -20.874 1.00 73.50 184 ILE A C 1
ATOM 1461 O O . ILE A 1 184 ? 0.081 8.309 -21.039 1.00 73.50 184 ILE A O 1
ATOM 1465 N N . PRO A 1 185 ? 2.254 8.870 -20.973 1.00 64.31 185 PRO A N 1
ATOM 1466 C CA . PRO A 1 185 ? 2.017 10.294 -21.216 1.00 64.31 185 PRO A CA 1
ATOM 1467 C C . PRO A 1 185 ? 1.394 10.581 -22.592 1.00 64.31 185 PRO A C 1
ATOM 1469 O O . PRO A 1 185 ? 0.752 11.612 -22.763 1.00 64.31 185 PRO A O 1
ATOM 1472 N N . LYS A 1 186 ? 1.547 9.663 -23.559 1.00 75.44 186 LYS A N 1
ATOM 1473 C CA . LYS A 1 186 ? 0.864 9.682 -24.862 1.00 75.44 186 LYS A CA 1
ATOM 1474 C C . LYS A 1 186 ? -0.007 8.425 -24.998 1.00 75.44 186 LYS A C 1
ATOM 1476 O O . LYS A 1 186 ? 0.452 7.434 -25.565 1.00 75.44 186 LYS A O 1
ATOM 1481 N N . PRO A 1 187 ? -1.215 8.411 -24.412 1.00 73.00 187 PRO A N 1
ATOM 1482 C CA . PRO A 1 187 ? -2.062 7.226 -24.406 1.00 73.00 187 PRO A CA 1
ATOM 1483 C C . PRO A 1 187 ? -2.597 6.927 -25.812 1.00 73.00 187 PRO A C 1
ATOM 1485 O O . PRO A 1 187 ? -3.404 7.677 -26.353 1.00 73.00 187 PRO A O 1
ATOM 1488 N N . SER A 1 188 ? -2.151 5.813 -26.393 1.00 78.31 188 SER A N 1
ATOM 1489 C CA . SER A 1 188 ? -2.755 5.172 -27.566 1.00 78.31 188 SER A CA 1
ATOM 1490 C C . SER A 1 188 ? -3.298 3.796 -27.174 1.00 78.31 188 SER A C 1
ATOM 1492 O O . SER A 1 188 ? -2.874 3.229 -26.163 1.00 78.31 188 SER A O 1
ATOM 1494 N N . GLY A 1 189 ? -4.230 3.244 -27.958 1.00 76.56 189 GLY A N 1
ATOM 1495 C CA . GLY A 1 189 ? -4.775 1.905 -27.702 1.00 76.56 189 GLY A CA 1
ATOM 1496 C C . GLY A 1 189 ? -3.681 0.838 -27.590 1.00 76.56 189 GLY A C 1
ATOM 1497 O O . GLY A 1 189 ? -3.699 0.039 -26.659 1.00 76.56 189 GLY A O 1
ATOM 1498 N N . GLU A 1 190 ? -2.675 0.897 -28.464 1.00 76.31 190 GLU A N 1
ATOM 1499 C CA . GLU A 1 190 ? -1.527 -0.018 -28.457 1.00 76.31 190 GLU A CA 1
ATOM 1500 C C . GLU A 1 190 ? -0.597 0.193 -27.258 1.00 76.31 190 GLU A C 1
ATOM 1502 O O . GLU A 1 190 ? -0.194 -0.776 -26.615 1.00 76.31 190 GLU A O 1
ATOM 1507 N N . ALA A 1 191 ? -0.287 1.445 -26.905 1.00 75.81 191 ALA A N 1
ATOM 1508 C CA . ALA A 1 191 ? 0.573 1.740 -25.759 1.00 75.81 191 ALA A CA 1
ATOM 1509 C C . ALA A 1 191 ? -0.076 1.300 -24.437 1.00 75.81 191 ALA A C 1
ATOM 1511 O O . ALA A 1 191 ? 0.601 0.788 -23.545 1.00 75.81 191 ALA A O 1
ATOM 1512 N N . VAL A 1 192 ? -1.397 1.462 -24.319 1.00 78.38 192 VAL A N 1
ATOM 1513 C CA . VAL A 1 192 ? -2.164 1.009 -23.155 1.00 78.38 192 VAL A CA 1
ATOM 1514 C C . VAL A 1 192 ? -2.301 -0.515 -23.125 1.00 78.38 192 VAL A C 1
ATOM 1516 O O . VAL A 1 192 ? -2.121 -1.103 -22.062 1.00 78.38 192 VAL A O 1
ATOM 1519 N N . ALA A 1 193 ? -2.557 -1.167 -24.263 1.00 79.19 193 ALA A N 1
ATOM 1520 C CA . ALA A 1 193 ? -2.615 -2.628 -24.343 1.00 79.19 193 ALA A CA 1
ATOM 1521 C C . ALA A 1 193 ? -1.271 -3.274 -23.966 1.00 79.19 193 ALA A C 1
ATOM 1523 O O . ALA A 1 193 ? -1.232 -4.184 -23.142 1.00 79.19 193 ALA A O 1
ATOM 1524 N N . SER A 1 194 ? -0.163 -2.745 -24.495 1.00 77.44 194 SER A N 1
ATOM 1525 C CA . SER A 1 194 ? 1.198 -3.179 -24.151 1.00 77.44 194 SER A CA 1
ATOM 1526 C C . SER A 1 194 ? 1.494 -3.033 -22.655 1.00 77.44 194 SER A C 1
ATOM 1528 O O . SER A 1 194 ? 2.088 -3.921 -22.047 1.00 77.44 194 SER A O 1
ATOM 1530 N N . PHE A 1 195 ? 1.025 -1.947 -22.034 1.00 78.38 195 PHE A N 1
ATOM 1531 C CA . PHE A 1 195 ? 1.168 -1.733 -20.595 1.00 78.38 195 PHE A CA 1
ATOM 1532 C C . PHE A 1 195 ? 0.329 -2.701 -19.745 1.00 78.38 195 PHE A C 1
ATOM 1534 O O . PHE A 1 195 ? 0.756 -3.047 -18.653 1.00 78.38 195 PHE A O 1
ATOM 1541 N N . ILE A 1 196 ? -0.852 -3.120 -20.213 1.00 80.00 196 ILE A N 1
ATOM 1542 C CA . ILE A 1 196 ? -1.752 -4.021 -19.467 1.00 80.00 196 ILE A CA 1
ATOM 1543 C C . ILE A 1 196 ? -1.335 -5.491 -19.579 1.00 80.00 196 ILE A C 1
ATOM 1545 O O . ILE A 1 196 ? -1.560 -6.250 -18.641 1.00 80.00 196 ILE A O 1
ATOM 1549 N N . ARG A 1 197 ? -0.763 -5.903 -20.717 1.00 75.19 197 ARG A N 1
ATOM 1550 C CA . ARG A 1 197 ? -0.324 -7.292 -20.952 1.00 75.19 197 ARG A CA 1
ATOM 1551 C C . ARG A 1 197 ? 0.997 -7.657 -20.269 1.00 75.19 197 ARG A C 1
ATOM 1553 O O . ARG A 1 197 ? 1.360 -8.829 -20.288 1.00 75.19 197 ARG A O 1
ATOM 1560 N N . ARG A 1 198 ? 1.723 -6.672 -19.742 1.00 63.78 198 ARG A N 1
ATOM 1561 C CA . ARG A 1 198 ? 2.958 -6.853 -18.967 1.00 63.78 198 ARG A CA 1
ATOM 1562 C C . ARG A 1 198 ? 2.652 -6.931 -17.478 1.00 63.78 198 ARG A C 1
ATOM 1564 O O . ARG A 1 198 ? 3.355 -7.704 -16.799 1.00 63.78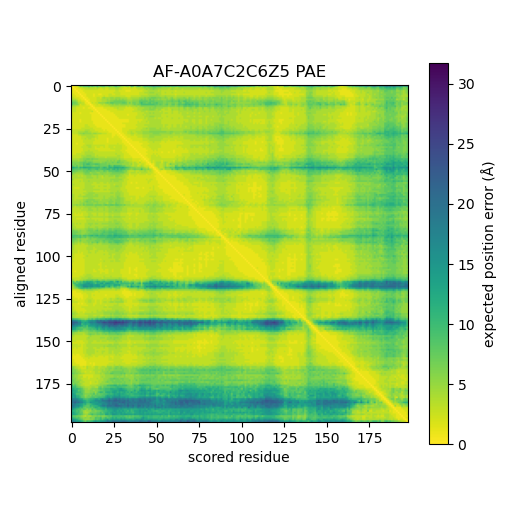 198 ARG A O 1
#

Solvent-accessible surface area (backbone atoms only — not comparable to full-atom values): 11083 Å² total; per-residue (Å²): 77,44,40,34,27,35,36,67,60,82,57,33,44,51,70,60,50,52,51,52,52,49,52,52,28,56,76,69,70,43,57,59,45,48,46,69,62,49,52,30,48,76,70,71,48,67,81,55,74,65,70,66,61,46,49,53,52,49,47,52,50,7,48,53,22,30,62,77,43,33,89,80,43,43,71,42,52,54,49,51,51,50,57,55,64,73,50,59,85,88,61,45,71,69,56,44,52,51,35,51,50,51,41,44,32,26,49,3,44,52,45,43,52,68,73,72,57,58,62,78,37,36,33,39,30,80,54,30,46,73,44,36,52,52,58,71,41,63,50,103,81,55,86,67,55,69,70,55,55,58,50,45,70,73,49,55,74,76,64,81,39,78,44,77,35,72,62,58,68,69,55,29,36,54,42,38,62,74,69,56,46,88,93,41,85,75,75,42,76,65,60,42,43,58,63,70,78,104

Nearest PDB structures (foldseek):
  2pez-assembly1_A  TM=5.129E-01  e=4.325E-01  Homo sapiens
  6c6b-assembly3_E  TM=3.077E-01  e=3.691E-01  Cryptococcus neoformans H99
  2pez-assembly1_B  TM=3.101E-01  e=3.691E-01  Homo sapiens
  6b8v-assembly2_C-2  TM=3.308E-01  e=6.956E-01  Cryptococcus neoformans
  2pey-assembly1_B  TM=3.317E-01  e=1.707E+00  Homo sapiens

Secondary structure (DSSP, 8-state):
-EEEEEE--TTSSHHHHHHHHHHHHHHTT--EEEHHHHHHHHTT-TT--SHHHHHHHHHHHHHHHHHHTHHHHHHHHHHHHHHHHSS-TTS-HHHHHHHHHHHHHHHHHHHHHHHH--TT-EEEEET-GGGGGGGTT--TT-PPPHHHHHHHHHHSPPPSEEEE----HHHHHHHHHHH-BTTBSS--HHHHHHHH--

Foldseek 3Di:
DAEEEEDEDDLLCLVVVVVVVVVVCVVVVQAEDELLCVQCVVVVNNPDDDDVVSVVVLLVQLLVLCVVCVVVQVLVLVLQLVLLVPFDPVQDPVLSVVLSSVLSSQNSSVSCCVVPDDPRYYYYYYCHNVVNCCSRAVDPGDHDDPVSVVSCVVRTDDGNHYDYRGDDLVSQLVSCLVVDDPVCPPRDSVSSSVSSVD

Mean predicted aligned error: 5.49 Å

Sequence (198 aa):
MVQVELIGPTGGGKSTLARQILEACRARRIPAAAADELLLRKAQLSWLPGWFPRTISLDLLAFLGCLAAWRRNSSLYYFAERVLGELPPEVSCLERVNLYRNVIKKVGIFELVRARVTDDLLVLVDEGTLQAAHNLFVHLAAEPREEWVRTFARLIPLPDIAIYVSADESTLIRRTLARGHRRIPKPSGEAVASFIRR

pLDDT: mean 89.0, std 7.7, range [58.31, 97.19]

Radius of gyration: 17.42 Å; Cα contacts (8 Å, |Δi|>4): 246; chains: 1; bounding box: 47×38×46 Å